Protein AF-A0A8S3CDW7-F1 (afdb_monomer_lite)

pLDDT: mean 72.2, std 22.51, range [28.58, 97.94]

Sequence (314 aa):
FIQLPSNAEEEVVVKFINDAYQLPPPRLILSIQTNIVDIKNLPIKEEEEEEEEEEEDDDDTEEEKEENDAGTKKRKETKQAILHGLSESIKITSPWVITNGINNDMNRLVGEALNTNISENYVPCIGLCDWPRGKDLGQPQMIPPKSAHSTHDSDESLDSEMGYPRQAGNRQQESSSCFTRKIRRAFNRRQTTNPSHNNTTTDSSPLLNANQQFPVYIQQVDSGNTNNNLEVNHTHFLLFDNDKSDGRAINKMRLDIEYELSKEAKSAVNECHRWNESGNDIPIVILLLDGDSTTLEVLSEHLDKNSPIVVVKV

Radius of gyration: 27.66 Å; chains: 1; bounding box: 69×56×98 Å

Foldseek 3Di:
DDEDALPDDLLNVLVCCCPPVVDQAFLEEEEEDADLDAPVPDDPPPPCPVPPDPDDDDDDDDPVPPVVVVVVVVSVVLLVVLLVVLLVVCQVRLGAYEYQQAPHPVVLSVLSSQVVCVVPDDRAYEHQHAQDDDPVAVHQPQPPQPPPPPPPDDDDDDDDDDDDDDDDDDDDDDDDDDDDDDPDPPPPDDDDDDDDDDDDDPDPDPPPDPRDDPGDGDDDCDPDDRSGPGRPSHPYYYHYHDPDPPCLSSLVSSLSSSQSSQQVSLVVVVVPDDPVPVVDTNAYEYEYAYDDPSSVVSVVVCVVVVHHYDYDDD

InterPro domains:
  IPR041491 TRPM, SLOG domain [PF18139] (78-131)
  IPR041491 TRPM, SLOG domain [PF18139] (217-312)
  IPR050927 Transient receptor potential cation channel M [PTHR13800] (207-312)

Secondary structure (DSSP, 8-state):
-EEEETT--HHHHHHHHHHHH-PPPPS-EEEEE--SS-GGGS------------------SSGGGTHHHHHHHHHHHHHHHHHHHHHHHHHHH-PEEEE--B--HHHHHHHHHHHTTTTT----EEEEEE---SSSS---------------------------------------------SSSSSS---------------------TT-PPPPP-----TT--TTSBPTT-SEEEEEE-SS--THHHHHHHHHHHHHHHHHHHHHHHHH-STTTT-PPPPEEEEESS--HHHHHHHHHHHHTT--EEE---

Organism: NCBI:txid392030

Structure (mmCIF, N/CA/C/O backbone):
data_AF-A0A8S3CDW7-F1
#
_entry.id   AF-A0A8S3CDW7-F1
#
loop_
_atom_site.group_PDB
_atom_site.id
_atom_site.type_symbol
_atom_site.label_atom_id
_atom_site.label_alt_id
_atom_site.label_comp_id
_atom_site.label_asym_id
_atom_site.label_entity_id
_atom_site.label_seq_id
_atom_site.pdbx_PDB_ins_code
_atom_site.Cartn_x
_atom_site.Cartn_y
_atom_site.Cartn_z
_atom_site.occupancy
_atom_site.B_iso_or_equiv
_atom_site.auth_seq_id
_atom_site.auth_comp_id
_atom_site.auth_asym_id
_atom_site.auth_atom_id
_atom_site.pdbx_PDB_model_num
ATOM 1 N N . PHE A 1 1 ? 9.846 -3.717 12.978 1.00 88.50 1 PHE A N 1
ATOM 2 C CA . PHE A 1 1 ? 9.150 -4.800 12.260 1.00 88.50 1 PHE A CA 1
ATOM 3 C C . PHE A 1 1 ? 8.705 -5.851 13.255 1.00 88.50 1 PHE A C 1
ATOM 5 O O . PHE A 1 1 ? 9.249 -5.882 14.357 1.00 88.50 1 PHE A O 1
ATOM 12 N N . ILE A 1 2 ? 7.743 -6.689 12.880 1.00 90.06 2 ILE A N 1
ATOM 13 C CA . ILE A 1 2 ? 7.270 -7.816 13.685 1.00 90.06 2 ILE A CA 1
ATOM 14 C C . ILE A 1 2 ? 7.073 -9.009 12.779 1.00 90.06 2 ILE A C 1
ATOM 16 O O . ILE A 1 2 ? 6.548 -8.858 11.682 1.00 90.06 2 ILE A O 1
ATOM 20 N N . GLN A 1 3 ? 7.510 -10.171 13.251 1.00 90.94 3 GLN A N 1
ATOM 21 C CA . GLN A 1 3 ? 7.259 -11.430 12.578 1.00 90.94 3 GLN A CA 1
ATOM 22 C C . GLN A 1 3 ? 5.960 -12.038 13.109 1.00 90.94 3 GLN A C 1
ATOM 24 O O . GLN A 1 3 ? 5.781 -12.161 14.322 1.00 90.94 3 GLN A O 1
ATOM 29 N N . LEU A 1 4 ? 5.067 -12.407 12.202 1.00 92.12 4 LEU A N 1
ATOM 30 C CA . LEU A 1 4 ? 3.780 -13.027 12.486 1.00 92.12 4 LEU A CA 1
ATOM 31 C C . LEU A 1 4 ? 3.717 -14.384 11.782 1.00 92.12 4 LEU A C 1
ATOM 33 O O . LEU A 1 4 ? 4.301 -14.532 10.710 1.00 92.12 4 LEU A O 1
ATOM 37 N N . PRO A 1 5 ? 3.031 -15.389 12.340 1.00 91.94 5 PRO A N 1
ATOM 38 C CA . PRO A 1 5 ? 2.796 -16.624 11.608 1.00 91.94 5 PRO A CA 1
ATOM 39 C C . PRO A 1 5 ? 1.831 -16.367 10.438 1.00 91.94 5 PRO A C 1
ATOM 41 O O . PRO A 1 5 ? 0.972 -15.489 10.510 1.00 91.94 5 PRO A O 1
ATOM 44 N N . SER A 1 6 ? 1.935 -17.146 9.361 1.00 89.69 6 SER A N 1
ATOM 45 C CA . SER A 1 6 ? 1.058 -17.012 8.180 1.00 89.69 6 SER A CA 1
ATOM 46 C C . SER A 1 6 ? -0.423 -17.292 8.436 1.00 89.69 6 SER A C 1
ATOM 48 O O . SER A 1 6 ? -1.263 -16.933 7.619 1.00 89.69 6 SER A O 1
ATOM 50 N N . ASN A 1 7 ? -0.758 -17.915 9.565 1.00 91.00 7 ASN A N 1
ATOM 51 C CA . ASN A 1 7 ? -2.131 -18.144 10.009 1.00 91.00 7 ASN A CA 1
ATOM 52 C C . ASN A 1 7 ? -2.576 -17.172 11.114 1.00 91.00 7 ASN A C 1
ATOM 54 O O . ASN A 1 7 ? -3.517 -17.486 11.841 1.00 91.00 7 ASN A O 1
ATOM 58 N N . ALA A 1 8 ? -1.879 -16.046 11.298 1.00 93.44 8 ALA A N 1
ATOM 59 C CA . ALA A 1 8 ? -2.313 -15.016 12.233 1.00 93.44 8 ALA A CA 1
ATOM 60 C C . ALA A 1 8 ? -3.705 -14.496 11.841 1.00 93.44 8 ALA A C 1
ATOM 62 O O . ALA A 1 8 ? -3.915 -14.099 10.698 1.00 93.44 8 ALA A O 1
ATOM 63 N N . GLU A 1 9 ? -4.634 -14.491 12.795 1.00 94.88 9 GLU A N 1
ATOM 64 C CA . GLU A 1 9 ? -5.971 -13.922 12.610 1.00 94.88 9 GLU A CA 1
ATOM 65 C C . GLU A 1 9 ? -5.879 -12.398 12.468 1.00 94.88 9 GLU A C 1
ATOM 67 O O . GLU A 1 9 ? -5.185 -11.731 13.241 1.00 94.88 9 GLU A O 1
ATOM 72 N N . GLU A 1 10 ? -6.593 -11.842 11.494 1.00 94.81 10 GLU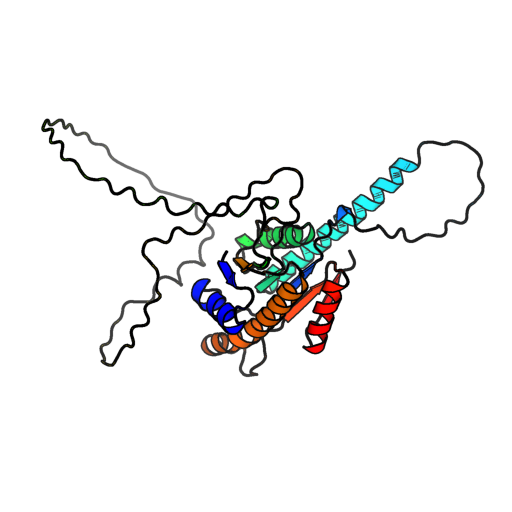 A N 1
ATOM 73 C CA . GLU A 1 10 ? -6.578 -10.424 11.146 1.00 94.81 10 GLU A CA 1
ATOM 74 C C . GLU A 1 10 ? -6.944 -9.527 12.336 1.00 94.81 10 GLU A C 1
ATOM 76 O O . GLU A 1 10 ? -6.246 -8.547 12.584 1.00 94.81 10 GLU A O 1
ATOM 81 N N . GLU A 1 11 ? -7.938 -9.905 13.147 1.00 93.88 11 GLU A N 1
ATOM 82 C CA . GLU A 1 11 ? -8.343 -9.167 14.354 1.00 93.88 11 GLU A CA 1
ATOM 83 C C . GLU A 1 11 ? -7.189 -9.049 15.363 1.00 93.88 11 GLU A C 1
ATOM 85 O O . GLU A 1 11 ? -6.961 -7.999 15.966 1.00 93.88 11 GLU A O 1
ATOM 90 N N . VAL A 1 12 ? -6.406 -10.120 15.526 1.00 93.62 12 VAL A N 1
ATOM 91 C CA . VAL A 1 12 ? -5.243 -10.126 16.422 1.00 93.62 12 VAL A CA 1
ATOM 92 C C . VAL A 1 12 ? -4.149 -9.217 15.873 1.00 93.62 12 VAL A C 1
ATOM 94 O O . VAL A 1 12 ? -3.513 -8.494 16.642 1.00 93.62 12 VAL A O 1
ATOM 97 N N . VAL A 1 13 ? -3.937 -9.227 14.555 1.00 94.50 13 VAL A N 1
ATOM 98 C CA . VAL A 1 13 ? -2.962 -8.351 13.896 1.00 94.50 13 VAL A CA 1
ATOM 99 C C . VAL A 1 13 ? -3.370 -6.885 14.031 1.00 94.50 13 VAL A C 1
ATOM 101 O O . VAL A 1 13 ? -2.533 -6.059 14.392 1.00 94.50 13 VAL A O 1
ATOM 104 N N . VAL A 1 14 ? -4.639 -6.548 13.800 1.00 93.31 14 VAL A N 1
ATOM 105 C CA . VAL A 1 14 ? -5.137 -5.171 13.908 1.00 93.31 14 VAL A CA 1
ATOM 106 C C . VAL A 1 14 ? -5.073 -4.661 15.338 1.00 93.31 14 VAL A C 1
ATOM 108 O O . VAL A 1 14 ? -4.492 -3.599 15.580 1.00 93.31 14 VAL A O 1
ATOM 111 N N . LYS A 1 15 ? -5.557 -5.448 16.300 1.00 90.69 15 LYS A N 1
ATOM 112 C CA . LYS A 1 15 ? -5.420 -5.123 17.718 1.00 90.69 15 LYS A CA 1
ATOM 113 C C . LYS A 1 15 ? -3.961 -4.895 18.094 1.00 90.69 15 LYS A C 1
ATOM 115 O O . LYS A 1 15 ? -3.634 -3.939 18.791 1.00 90.69 15 LYS A O 1
ATOM 120 N N . PHE A 1 16 ? -3.066 -5.746 17.597 1.00 91.06 16 PHE A N 1
ATOM 121 C CA . PHE A 1 16 ? -1.640 -5.581 17.814 1.00 91.06 16 PHE A CA 1
ATOM 122 C C . PHE A 1 16 ? -1.124 -4.248 17.238 1.00 91.06 16 PHE A C 1
ATOM 124 O O . PHE A 1 16 ? -0.404 -3.532 17.933 1.00 91.06 16 PHE A O 1
ATOM 131 N N . ILE A 1 17 ? -1.476 -3.896 15.995 1.00 91.31 17 ILE A N 1
ATOM 132 C CA . ILE A 1 17 ? -1.091 -2.617 15.373 1.00 91.31 17 ILE A CA 1
ATOM 133 C C . ILE A 1 17 ? -1.543 -1.447 16.258 1.00 91.31 17 ILE A C 1
ATOM 135 O O . ILE A 1 17 ? -0.748 -0.550 16.544 1.00 91.31 17 ILE A O 1
ATOM 139 N N . ASN A 1 18 ? -2.788 -1.482 16.733 1.00 87.81 18 ASN A N 1
ATOM 140 C CA . ASN A 1 18 ? -3.362 -0.436 17.574 1.00 87.81 18 ASN A CA 1
ATOM 141 C C . ASN A 1 18 ? -2.652 -0.336 18.935 1.00 87.81 18 ASN A C 1
ATOM 143 O O . ASN A 1 18 ? -2.196 0.745 19.321 1.00 87.81 18 ASN A O 1
ATOM 147 N N . ASP A 1 19 ? -2.494 -1.462 19.631 1.00 87.44 19 ASP A N 1
ATOM 148 C CA . ASP A 1 19 ? -1.962 -1.510 20.995 1.00 87.44 19 ASP A CA 1
ATOM 149 C C . ASP A 1 19 ? -0.445 -1.265 21.040 1.00 87.44 19 ASP A C 1
ATOM 151 O O . ASP A 1 19 ? 0.061 -0.522 21.887 1.00 87.44 19 ASP A O 1
ATOM 155 N N . ALA A 1 20 ? 0.308 -1.894 20.136 1.00 85.56 20 ALA A N 1
ATOM 156 C CA . ALA A 1 20 ? 1.764 -1.911 20.205 1.00 85.56 20 ALA A CA 1
ATOM 157 C C . ALA A 1 20 ? 2.414 -0.724 19.498 1.00 85.56 20 ALA A C 1
ATOM 159 O O . ALA A 1 20 ? 3.412 -0.198 19.996 1.00 85.56 20 ALA A O 1
ATOM 160 N N . TYR A 1 21 ? 1.880 -0.295 18.349 1.00 87.00 21 TYR A N 1
ATOM 161 C CA . TYR A 1 21 ? 2.428 0.861 17.638 1.00 87.00 21 TYR A CA 1
ATOM 162 C C . TYR A 1 21 ? 1.862 2.188 18.144 1.00 87.00 21 TYR A C 1
ATOM 164 O O . TYR A 1 21 ? 2.450 3.231 17.861 1.00 87.00 21 TYR A O 1
ATOM 172 N N . GLN A 1 22 ? 0.776 2.164 18.932 1.00 89.19 22 GLN A N 1
ATOM 173 C CA . GLN A 1 22 ? 0.144 3.363 19.500 1.00 89.19 22 GLN A CA 1
ATOM 174 C C . GLN A 1 22 ? -0.150 4.418 18.421 1.00 89.19 22 GLN A C 1
ATOM 176 O O . GLN A 1 22 ? 0.033 5.623 18.626 1.00 89.19 22 GLN A O 1
ATOM 181 N N . LEU A 1 23 ? -0.552 3.956 17.234 1.00 88.62 23 LEU A N 1
ATOM 182 C CA . LEU A 1 23 ? -0.823 4.828 16.100 1.00 88.62 23 LEU A CA 1
ATOM 183 C C . LEU A 1 23 ? -2.153 5.555 16.305 1.00 88.62 23 LEU A C 1
ATOM 185 O O . LEU A 1 23 ? -3.107 4.968 16.818 1.00 88.62 23 LEU A O 1
ATOM 189 N N . PRO A 1 24 ? -2.256 6.833 15.901 1.00 88.88 24 PRO A N 1
ATOM 190 C CA . PRO A 1 24 ? -3.541 7.512 15.900 1.00 88.88 24 PRO A CA 1
ATOM 191 C C . PRO A 1 24 ? -4.470 6.820 14.895 1.00 88.88 24 PRO A C 1
ATOM 193 O O . PRO A 1 24 ? -4.000 6.483 13.804 1.00 88.88 24 PRO A O 1
ATOM 196 N N . PRO A 1 25 ? -5.767 6.650 15.205 1.00 87.50 25 PRO A N 1
ATOM 197 C CA . PRO A 1 25 ? -6.686 5.967 14.305 1.00 87.50 25 PRO A CA 1
ATOM 198 C C . PRO A 1 25 ? -6.678 6.633 12.918 1.00 87.50 25 PRO A C 1
ATOM 200 O O . PRO A 1 25 ? -6.649 7.872 12.841 1.00 87.50 25 PRO A O 1
ATOM 203 N N . PRO A 1 26 ? -6.689 5.849 11.823 1.00 91.25 26 PRO A N 1
ATOM 204 C CA . PRO A 1 26 ? -6.694 6.413 10.486 1.00 91.25 26 PRO A CA 1
ATOM 205 C C . PRO A 1 26 ? -7.960 7.237 10.243 1.00 91.25 26 PRO A C 1
ATOM 207 O O . PRO A 1 26 ? -9.003 7.040 10.862 1.00 91.25 26 PRO A O 1
ATOM 210 N N . ARG A 1 27 ? -7.881 8.167 9.292 1.00 91.12 27 ARG A N 1
ATOM 211 C CA . ARG A 1 27 ? -9.063 8.839 8.714 1.00 91.12 27 ARG A CA 1
ATOM 212 C C . ARG A 1 27 ? -9.336 8.399 7.279 1.00 91.12 27 ARG A C 1
ATOM 214 O O . ARG A 1 27 ? -10.418 8.636 6.754 1.00 91.12 27 ARG A O 1
ATOM 221 N N . LEU A 1 28 ? -8.331 7.789 6.668 1.00 95.12 28 LEU A N 1
ATOM 222 C CA . LEU A 1 28 ? -8.289 7.270 5.316 1.00 95.12 28 LEU A CA 1
ATOM 223 C C . LEU A 1 28 ? -7.216 6.182 5.311 1.00 95.12 28 LEU A C 1
ATOM 225 O O . LEU A 1 28 ? -6.144 6.385 5.889 1.00 95.12 28 LEU A O 1
ATOM 229 N N . ILE A 1 29 ? -7.499 5.059 4.665 1.00 97.12 29 ILE A N 1
ATOM 230 C CA . ILE A 1 29 ? -6.495 4.047 4.344 1.00 97.12 29 ILE A CA 1
ATOM 231 C C . ILE A 1 29 ? -6.201 4.167 2.849 1.00 97.12 29 ILE A C 1
ATOM 233 O O . ILE A 1 29 ? -7.104 4.059 2.021 1.00 97.12 29 ILE A O 1
ATOM 237 N N . LEU A 1 30 ? -4.939 4.418 2.512 1.00 97.81 30 LEU A N 1
ATOM 238 C CA . LEU A 1 30 ? -4.438 4.427 1.145 1.00 97.81 30 LEU A CA 1
ATOM 239 C C . LEU A 1 30 ? -3.650 3.135 0.913 1.00 97.81 30 LEU A C 1
ATOM 241 O O . LEU A 1 30 ? -2.518 2.999 1.380 1.00 97.81 30 LEU A O 1
ATOM 245 N N . SER A 1 31 ? -4.258 2.191 0.202 1.00 97.56 31 SER A N 1
ATOM 246 C CA . SER A 1 31 ? -3.638 0.911 -0.143 1.00 97.56 31 SER A CA 1
ATOM 247 C C . SER A 1 31 ? -2.993 1.017 -1.520 1.00 97.56 31 SER A C 1
ATOM 249 O O . SER A 1 31 ? -3.675 1.195 -2.528 1.00 97.56 31 SER A O 1
ATOM 251 N N . ILE A 1 32 ? -1.664 0.951 -1.574 1.00 96.62 32 ILE A N 1
ATOM 252 C CA . ILE A 1 32 ? -0.912 1.086 -2.824 1.00 96.62 32 ILE A CA 1
ATOM 253 C C . ILE A 1 32 ? -0.553 -0.306 -3.339 1.00 96.62 32 ILE A C 1
ATOM 255 O O . ILE A 1 32 ? 0.111 -1.087 -2.650 1.00 96.62 32 ILE A O 1
ATOM 259 N N . GLN A 1 33 ? -1.022 -0.618 -4.543 1.00 94.62 33 GLN A N 1
ATOM 260 C CA . GLN A 1 33 ? -0.796 -1.890 -5.217 1.00 94.62 33 GLN A CA 1
ATOM 261 C C . GLN A 1 33 ? 0.230 -1.687 -6.333 1.00 94.62 33 GLN A C 1
ATOM 263 O O . GLN A 1 33 ? 0.081 -0.808 -7.189 1.00 94.62 33 GLN A O 1
ATOM 268 N N . THR A 1 34 ? 1.303 -2.471 -6.266 1.00 90.69 34 THR A N 1
ATOM 269 C CA . THR A 1 34 ? 2.452 -2.399 -7.172 1.00 90.69 34 THR A CA 1
ATOM 270 C C . THR A 1 34 ? 2.923 -3.812 -7.490 1.00 90.69 34 THR A C 1
ATOM 272 O O . THR A 1 34 ? 2.814 -4.714 -6.652 1.00 90.69 34 THR A O 1
ATOM 275 N N . ASN A 1 35 ? 3.466 -4.007 -8.688 1.00 84.06 35 ASN A N 1
ATOM 276 C CA . ASN A 1 35 ? 4.233 -5.203 -9.002 1.00 84.06 35 ASN A CA 1
ATOM 277 C C . ASN A 1 35 ? 5.675 -5.063 -8.471 1.00 84.06 35 ASN A C 1
ATOM 279 O O . ASN A 1 35 ? 6.166 -3.964 -8.217 1.00 84.06 35 ASN A O 1
ATOM 283 N N . ILE A 1 36 ? 6.370 -6.186 -8.307 1.00 69.06 36 ILE A N 1
ATOM 284 C CA . ILE A 1 36 ? 7.800 -6.255 -7.970 1.00 69.06 36 ILE A CA 1
ATOM 285 C C . ILE A 1 36 ? 8.678 -5.900 -9.190 1.00 69.06 36 ILE A C 1
ATOM 287 O O . ILE A 1 36 ? 9.882 -5.705 -9.047 1.00 69.06 36 ILE A O 1
ATOM 291 N N . VAL A 1 37 ? 8.098 -5.789 -10.389 1.00 65.69 37 VAL A N 1
ATOM 292 C CA . VAL A 1 37 ? 8.846 -5.514 -11.622 1.00 65.69 37 VAL A CA 1
ATOM 293 C C . VAL A 1 37 ? 9.454 -4.105 -11.604 1.00 65.69 37 VAL A C 1
ATOM 295 O O . VAL A 1 37 ? 8.800 -3.121 -11.262 1.00 65.69 37 VAL A O 1
ATOM 298 N N . ASP A 1 38 ? 10.732 -4.016 -11.980 1.00 67.38 38 ASP A N 1
ATOM 299 C CA . ASP A 1 38 ? 11.464 -2.752 -12.085 1.00 67.38 38 ASP A CA 1
ATOM 300 C C . ASP A 1 38 ? 10.848 -1.838 -13.155 1.00 67.38 38 ASP A C 1
ATOM 302 O O . ASP A 1 38 ? 10.665 -2.245 -14.306 1.00 67.38 38 ASP A O 1
ATOM 306 N N . ILE A 1 39 ? 10.638 -0.560 -12.811 1.00 68.31 39 ILE A N 1
ATOM 307 C CA . ILE A 1 39 ? 10.091 0.481 -13.709 1.00 68.31 39 ILE A CA 1
ATOM 308 C C . ILE A 1 39 ? 10.916 0.582 -14.993 1.00 68.31 39 ILE A C 1
ATOM 310 O O . ILE A 1 39 ? 10.404 0.906 -16.064 1.00 68.31 39 ILE A O 1
ATOM 314 N N . LYS A 1 40 ? 12.217 0.298 -14.894 1.00 68.19 40 LYS A N 1
ATOM 315 C CA . LYS A 1 40 ? 13.155 0.335 -16.021 1.00 68.19 40 LYS A CA 1
ATOM 316 C C . LYS A 1 40 ? 12.740 -0.584 -17.172 1.00 68.19 40 LYS A C 1
ATOM 318 O O . LYS A 1 40 ? 13.067 -0.273 -18.317 1.00 68.19 40 LYS A O 1
ATOM 323 N N . ASN A 1 41 ? 12.002 -1.651 -16.868 1.00 64.06 41 ASN A N 1
ATOM 324 C CA . ASN A 1 41 ? 11.573 -2.665 -17.824 1.00 64.06 41 ASN A CA 1
ATOM 325 C C . ASN A 1 41 ? 10.136 -2.461 -18.319 1.00 64.06 41 ASN A C 1
ATOM 327 O O . ASN A 1 41 ? 9.645 -3.307 -19.063 1.00 64.06 41 ASN A O 1
ATOM 331 N N . LEU A 1 42 ? 9.451 -1.377 -17.930 1.00 60.22 42 LEU A N 1
ATOM 332 C CA . LEU A 1 42 ? 8.128 -1.087 -18.478 1.00 60.22 42 LEU A CA 1
ATOM 333 C C . LEU A 1 42 ? 8.268 -0.825 -19.984 1.00 60.22 42 LEU A C 1
ATOM 335 O O . LEU A 1 42 ? 8.990 0.111 -20.357 1.00 60.22 42 LEU A O 1
ATOM 339 N N . PRO A 1 43 ? 7.628 -1.636 -20.850 1.00 57.38 43 PRO A N 1
ATOM 340 C CA . PRO A 1 43 ? 7.698 -1.434 -22.286 1.00 57.38 43 PRO A CA 1
ATOM 341 C C . PRO A 1 43 ? 7.150 -0.043 -22.582 1.00 57.38 43 PRO A C 1
ATOM 343 O O . PRO A 1 43 ? 6.010 0.274 -22.233 1.00 57.38 43 PRO A O 1
ATOM 346 N N . ILE A 1 44 ? 7.983 0.804 -23.185 1.00 61.84 44 ILE A N 1
ATOM 347 C CA . ILE A 1 44 ? 7.486 2.031 -23.789 1.00 61.84 44 ILE A CA 1
ATOM 348 C C . ILE A 1 44 ? 6.661 1.516 -24.957 1.00 61.84 44 ILE A C 1
ATOM 350 O O . ILE A 1 44 ? 7.211 0.981 -25.910 1.00 61.84 44 ILE A O 1
ATOM 354 N N . LYS A 1 45 ? 5.332 1.552 -24.827 1.00 56.81 45 LYS A N 1
ATOM 355 C CA . LYS A 1 45 ? 4.488 1.463 -26.011 1.00 56.81 45 LYS A CA 1
ATOM 356 C C . LYS A 1 45 ? 4.790 2.741 -26.772 1.00 56.81 45 LYS A C 1
ATOM 358 O O . LYS A 1 45 ? 4.254 3.792 -26.417 1.00 56.81 45 LYS A O 1
ATOM 363 N N . GLU A 1 46 ? 5.744 2.655 -27.689 1.00 59.81 46 GLU A N 1
ATOM 364 C CA . GLU A 1 46 ? 5.802 3.545 -28.833 1.00 59.81 46 GLU A CA 1
ATOM 365 C C . GLU A 1 46 ? 4.383 3.498 -29.393 1.00 59.81 46 GLU A C 1
ATOM 367 O O . GLU A 1 46 ? 3.851 2.438 -29.733 1.00 59.81 46 GLU A O 1
ATOM 372 N N . GLU A 1 47 ? 3.670 4.613 -29.237 1.00 59.88 47 GLU A N 1
ATOM 373 C CA . GLU A 1 47 ? 2.483 4.818 -30.042 1.00 59.88 47 GLU A CA 1
ATOM 374 C C . GLU A 1 47 ? 3.067 4.806 -31.448 1.00 59.88 47 GLU A C 1
ATOM 376 O O . GLU A 1 47 ? 3.841 5.703 -31.763 1.00 59.88 47 GLU A O 1
ATOM 381 N N . GLU A 1 48 ? 2.852 3.704 -32.176 1.00 55.00 48 GLU A N 1
ATOM 382 C CA . GLU A 1 48 ? 3.178 3.576 -33.593 1.00 55.00 48 GLU A CA 1
ATOM 383 C C . GLU A 1 48 ? 2.439 4.729 -34.281 1.00 55.00 48 GLU A C 1
ATOM 385 O O . GLU A 1 48 ? 1.274 4.617 -34.665 1.00 55.00 48 GLU A O 1
ATOM 390 N N . GLU A 1 49 ? 3.068 5.902 -34.306 1.00 60.28 49 GLU A N 1
ATOM 391 C CA . GLU A 1 49 ? 2.767 6.920 -35.283 1.00 60.28 49 GLU A CA 1
ATOM 392 C C . GLU A 1 49 ? 3.166 6.241 -36.588 1.00 60.28 49 GLU A C 1
ATOM 394 O O . GLU A 1 49 ? 4.341 5.977 -36.823 1.00 60.28 49 GLU A O 1
ATOM 399 N N . GLU A 1 50 ? 2.159 5.795 -37.347 1.00 60.25 50 GLU A N 1
ATOM 400 C CA . GLU A 1 50 ? 2.317 5.327 -38.721 1.00 60.25 50 GLU A CA 1
ATOM 401 C C . GLU A 1 50 ? 2.927 6.492 -39.513 1.00 60.25 50 GLU A C 1
ATOM 403 O O . GLU A 1 50 ? 2.215 7.297 -40.113 1.00 60.25 50 GLU A O 1
ATOM 408 N N . GLU A 1 51 ? 4.247 6.645 -39.436 1.00 59.44 51 GLU A N 1
ATOM 409 C CA . GLU A 1 51 ? 4.998 7.498 -40.337 1.00 59.44 51 GLU A CA 1
ATOM 410 C C . GLU A 1 51 ? 4.910 6.824 -41.705 1.00 59.44 51 GLU A C 1
ATOM 412 O O . GLU A 1 51 ? 5.401 5.716 -41.921 1.00 59.44 51 GLU A O 1
ATOM 417 N N . GLU A 1 52 ? 4.155 7.456 -42.603 1.00 63.72 52 GLU A N 1
ATOM 418 C CA . GLU A 1 52 ? 4.088 7.081 -44.008 1.00 63.72 52 GLU A CA 1
ATOM 419 C C . GLU A 1 52 ? 5.525 7.090 -44.555 1.00 63.72 52 GLU A C 1
ATOM 421 O O . GLU A 1 52 ? 6.117 8.154 -44.713 1.00 63.72 52 GLU A O 1
ATOM 426 N N . GLU A 1 53 ? 6.088 5.897 -44.782 1.00 57.31 53 GLU A N 1
ATOM 427 C CA . GLU A 1 53 ? 7.424 5.686 -45.345 1.00 57.31 53 GLU A CA 1
ATOM 428 C C . GLU A 1 53 ? 7.530 6.394 -46.710 1.00 57.31 53 GLU A C 1
ATOM 430 O O . GLU A 1 53 ? 7.101 5.872 -47.744 1.00 57.31 53 GLU A O 1
ATOM 435 N N . GLU A 1 54 ? 8.088 7.606 -46.729 1.00 65.69 54 GLU A N 1
ATOM 436 C CA . GLU A 1 54 ? 8.638 8.195 -47.945 1.00 65.69 54 GLU A CA 1
ATOM 437 C C . GLU A 1 54 ? 10.024 7.567 -48.167 1.00 65.69 54 GLU A C 1
ATOM 439 O O . GLU A 1 54 ? 10.954 7.782 -47.394 1.00 65.69 54 GLU A O 1
ATOM 444 N N . GLU A 1 55 ? 10.135 6.723 -49.200 1.00 62.56 55 GLU A N 1
ATOM 445 C CA . GLU A 1 55 ? 11.390 6.100 -49.637 1.00 62.56 55 GLU A CA 1
ATOM 446 C C . GLU A 1 55 ? 12.419 7.187 -50.019 1.00 62.56 55 GLU A C 1
ATOM 448 O O . GLU A 1 55 ? 12.366 7.724 -51.129 1.00 62.56 55 GLU A O 1
ATOM 453 N N . GLU A 1 56 ? 13.367 7.507 -49.132 1.00 59.94 56 GLU A N 1
ATOM 454 C CA . GLU A 1 56 ? 14.562 8.288 -49.476 1.00 59.94 56 GLU A CA 1
ATOM 455 C C . GLU A 1 56 ? 15.850 7.484 -49.221 1.00 59.94 56 GLU A C 1
ATOM 457 O O . GLU A 1 56 ? 16.080 6.935 -48.145 1.00 59.94 56 GLU A O 1
ATOM 462 N N . ASP A 1 57 ? 16.670 7.400 -50.273 1.00 65.00 57 ASP A N 1
ATOM 463 C CA . ASP A 1 57 ? 17.938 6.673 -50.343 1.00 65.00 57 ASP A CA 1
ATOM 464 C C . ASP A 1 57 ? 19.090 7.423 -49.619 1.00 65.00 57 ASP A C 1
ATOM 466 O O . ASP A 1 57 ? 19.360 8.589 -49.914 1.00 65.00 57 ASP A O 1
ATOM 470 N N . ASP A 1 58 ? 19.832 6.677 -48.786 1.00 64.81 58 ASP A N 1
ATOM 471 C CA . ASP A 1 58 ? 21.257 6.813 -48.409 1.00 64.81 58 ASP A CA 1
ATOM 472 C C . ASP A 1 58 ? 21.760 8.065 -47.622 1.00 64.81 58 ASP A C 1
ATOM 474 O O . ASP A 1 58 ? 22.185 9.039 -48.243 1.00 64.81 58 ASP A O 1
ATOM 478 N N . ASP A 1 59 ? 21.908 7.975 -46.279 1.00 62.50 59 ASP A N 1
ATOM 479 C CA . ASP A 1 59 ? 23.140 8.346 -45.510 1.00 62.50 59 ASP A CA 1
ATOM 480 C C . ASP A 1 59 ? 23.051 7.904 -44.013 1.00 62.50 59 ASP A C 1
ATOM 482 O O . ASP A 1 59 ? 22.677 8.658 -43.113 1.00 62.50 59 ASP A O 1
ATOM 486 N N . ASP A 1 60 ? 23.378 6.637 -43.732 1.00 65.81 60 ASP A N 1
ATOM 487 C CA . ASP A 1 60 ? 23.231 5.981 -42.419 1.00 65.81 60 ASP A CA 1
ATOM 488 C C . ASP A 1 60 ? 24.292 6.423 -41.382 1.00 65.81 60 ASP A C 1
ATOM 490 O O . ASP A 1 60 ? 25.466 6.121 -41.599 1.00 65.81 60 ASP A O 1
ATOM 494 N N . THR A 1 61 ? 23.923 7.039 -40.232 1.00 62.03 61 THR A N 1
ATOM 495 C CA . THR A 1 61 ? 24.396 6.684 -38.845 1.00 62.03 61 THR A CA 1
ATOM 496 C C . THR A 1 61 ? 24.061 7.649 -37.674 1.00 62.03 61 THR A C 1
ATOM 498 O O . THR A 1 61 ? 24.485 7.364 -36.548 1.00 62.03 61 THR A O 1
ATOM 501 N N . GLU A 1 62 ? 23.314 8.753 -37.826 1.00 63.88 62 GLU A N 1
ATOM 502 C CA . GLU A 1 62 ? 23.078 9.689 -36.690 1.00 63.88 62 GLU A CA 1
ATOM 503 C C . GLU A 1 62 ? 21.708 9.598 -35.978 1.00 63.88 62 GLU A C 1
ATOM 505 O O . GLU A 1 62 ? 21.598 10.093 -34.853 1.00 63.88 62 GLU A O 1
ATOM 510 N N . GLU A 1 63 ? 20.706 8.898 -36.519 1.00 59.00 63 GLU A N 1
ATOM 511 C CA . GLU A 1 63 ? 19.333 8.930 -35.969 1.00 59.00 63 GLU A CA 1
ATOM 512 C C . GLU A 1 63 ? 19.087 8.050 -34.723 1.00 59.00 63 GLU A C 1
ATOM 514 O O . GLU A 1 63 ? 18.285 8.416 -33.864 1.00 59.00 63 GLU A O 1
ATOM 519 N N . GLU A 1 64 ? 19.847 6.970 -34.488 1.00 58.94 64 GLU A N 1
ATOM 520 C CA . GLU A 1 64 ? 19.599 6.057 -33.343 1.00 58.94 64 GLU A CA 1
ATOM 521 C C . GLU A 1 64 ? 19.862 6.673 -31.942 1.00 58.94 64 GLU A C 1
ATOM 523 O O . GLU A 1 64 ? 19.548 6.079 -30.900 1.00 58.94 64 GLU A O 1
ATOM 528 N N . LYS A 1 65 ? 20.470 7.866 -31.860 1.00 60.53 65 LYS A N 1
ATOM 529 C CA . LYS A 1 65 ? 20.749 8.526 -30.569 1.00 60.53 65 LYS A CA 1
ATOM 530 C C . LYS A 1 65 ? 19.619 9.408 -30.054 1.00 60.53 65 LYS A C 1
ATOM 532 O O . LYS A 1 65 ? 19.552 9.589 -28.836 1.00 60.53 65 LYS A O 1
ATOM 537 N N . GLU A 1 66 ? 18.771 9.961 -30.915 1.00 61.81 66 GLU A N 1
ATOM 538 C CA . GLU A 1 66 ? 17.745 10.919 -30.480 1.00 61.81 66 GLU A CA 1
ATOM 539 C C . GLU A 1 66 ? 16.515 10.224 -29.880 1.00 61.81 66 GLU A C 1
ATOM 541 O O . GLU A 1 66 ? 15.984 10.671 -28.859 1.00 61.81 66 GLU A O 1
ATOM 546 N N . GLU A 1 67 ? 16.138 9.063 -30.413 1.00 61.47 67 GLU A N 1
ATOM 547 C CA . GLU A 1 67 ? 14.963 8.304 -29.968 1.00 61.47 67 GLU A CA 1
ATOM 548 C C . GLU A 1 67 ? 15.079 7.824 -28.506 1.00 61.47 67 GLU A C 1
ATOM 550 O O . GLU A 1 67 ? 14.136 7.893 -27.707 1.00 61.47 67 GLU A O 1
ATOM 555 N N . ASN A 1 68 ? 16.294 7.460 -28.087 1.00 68.75 68 ASN A N 1
ATOM 556 C CA . ASN A 1 68 ? 16.572 7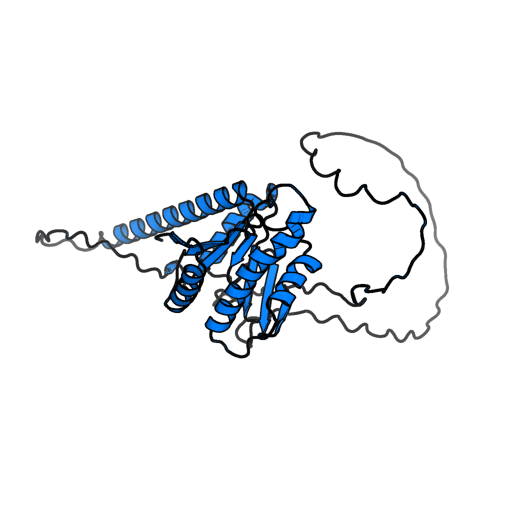.039 -26.717 1.00 68.75 68 ASN A CA 1
ATOM 557 C C . ASN A 1 68 ? 16.382 8.164 -25.675 1.00 68.75 68 ASN A C 1
ATOM 559 O O . ASN A 1 68 ? 16.126 7.870 -24.504 1.00 68.75 68 ASN A O 1
ATOM 563 N N . ASP A 1 69 ? 16.483 9.448 -26.044 1.00 77.69 69 ASP A N 1
ATOM 564 C CA . ASP A 1 69 ? 16.367 10.552 -25.077 1.00 77.69 69 ASP A CA 1
ATOM 565 C C . ASP A 1 69 ? 14.900 10.867 -24.727 1.00 77.69 69 ASP A C 1
ATOM 567 O O . ASP A 1 69 ? 14.560 11.071 -23.550 1.00 77.69 69 ASP A O 1
ATOM 571 N N . ALA A 1 70 ? 13.997 10.799 -25.713 1.00 78.00 70 ALA A N 1
ATOM 572 C CA . ALA A 1 70 ? 12.572 11.100 -25.548 1.00 78.00 70 ALA A CA 1
ATOM 573 C C . ALA A 1 70 ? 11.888 10.176 -24.522 1.00 78.00 70 ALA A C 1
ATOM 575 O O . ALA A 1 70 ? 11.197 10.644 -23.603 1.00 78.00 70 ALA A O 1
ATOM 576 N N . GLY A 1 71 ? 12.155 8.867 -24.601 1.00 79.00 71 GLY A N 1
ATOM 577 C CA . GLY A 1 71 ? 11.633 7.878 -23.656 1.00 79.00 71 GLY A CA 1
ATOM 578 C C . GLY A 1 71 ? 12.086 8.126 -22.212 1.00 79.00 71 GLY A C 1
ATOM 579 O O . GLY A 1 71 ? 11.298 8.003 -21.264 1.00 79.00 71 GLY A O 1
ATOM 580 N N . THR A 1 72 ? 13.340 8.550 -22.006 1.00 83.56 72 THR A N 1
ATOM 581 C CA . THR A 1 72 ? 13.829 8.854 -20.651 1.00 83.56 72 THR A CA 1
ATOM 582 C C . THR A 1 72 ? 13.202 10.114 -20.066 1.00 83.56 72 THR A C 1
ATOM 584 O O . THR A 1 72 ? 12.959 10.168 -18.854 1.00 83.56 72 THR A O 1
ATOM 587 N N . LYS A 1 73 ? 12.910 11.118 -20.899 1.00 87.75 73 LYS A N 1
ATOM 588 C CA . LYS A 1 73 ? 12.266 12.361 -20.472 1.00 87.75 73 LYS A CA 1
ATOM 589 C C . LYS A 1 73 ? 10.838 12.109 -19.980 1.00 87.75 73 LYS A C 1
ATOM 591 O O . LYS A 1 73 ? 10.532 12.462 -18.840 1.00 87.75 73 LYS A O 1
ATOM 596 N N . LYS A 1 74 ? 10.012 11.400 -20.760 1.00 85.88 74 LYS A N 1
ATOM 597 C CA . LYS A 1 74 ? 8.619 11.065 -20.394 1.00 85.88 74 LYS A CA 1
ATOM 598 C C . LYS A 1 74 ? 8.532 10.255 -19.094 1.00 85.88 74 LYS A C 1
ATOM 600 O O . LYS A 1 74 ? 7.696 10.533 -18.232 1.00 85.88 74 LYS A O 1
ATOM 605 N N . ARG A 1 75 ? 9.452 9.302 -18.889 1.00 83.31 75 ARG A N 1
ATOM 606 C CA . ARG A 1 75 ? 9.554 8.523 -17.638 1.00 83.31 75 ARG A CA 1
ATOM 607 C C . ARG A 1 75 ? 9.890 9.400 -16.426 1.00 83.31 75 ARG A C 1
ATOM 609 O O . ARG A 1 75 ? 9.305 9.223 -15.358 1.00 83.31 75 ARG A O 1
ATOM 616 N N . LYS A 1 76 ? 10.815 10.359 -16.571 1.00 88.25 76 LYS A N 1
ATOM 617 C CA . LYS A 1 76 ? 11.166 11.309 -15.497 1.00 88.25 76 LYS A CA 1
ATOM 618 C C . LYS A 1 76 ? 9.983 12.203 -15.131 1.00 88.25 76 LYS A C 1
ATOM 620 O O . LYS A 1 76 ? 9.722 12.383 -13.944 1.00 88.25 76 LYS A O 1
ATOM 625 N N . GLU A 1 77 ? 9.268 12.721 -16.126 1.00 90.75 77 GLU A N 1
ATOM 626 C CA . GLU A 1 77 ? 8.079 13.558 -15.924 1.00 90.75 77 GLU A CA 1
ATOM 627 C C . GLU A 1 77 ? 6.965 12.783 -15.208 1.00 90.75 77 GLU A C 1
ATOM 629 O O . GLU A 1 77 ? 6.424 13.258 -14.210 1.00 90.75 77 GLU A O 1
ATOM 634 N N . THR A 1 78 ? 6.700 11.544 -15.630 1.00 89.12 78 THR A N 1
ATOM 635 C CA . THR A 1 78 ? 5.698 10.668 -14.999 1.00 89.12 78 THR A CA 1
ATOM 636 C C . THR A 1 78 ? 6.064 10.344 -13.552 1.00 89.12 78 THR A C 1
ATOM 638 O O . THR A 1 78 ? 5.241 10.511 -12.648 1.00 89.12 78 THR A O 1
ATOM 641 N N . LYS A 1 79 ? 7.328 9.978 -13.290 1.00 90.25 79 LYS A N 1
ATOM 6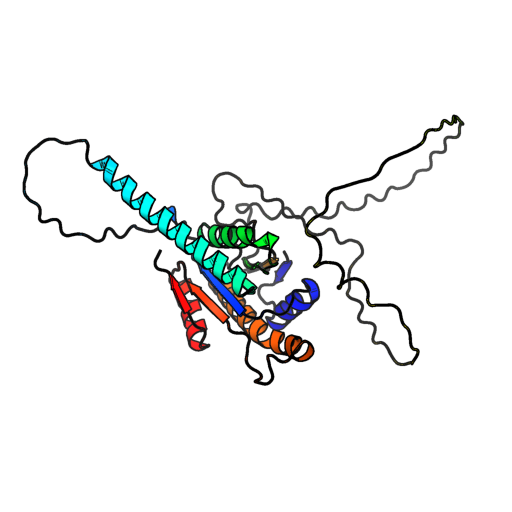42 C CA . LYS A 1 79 ? 7.836 9.777 -11.923 1.00 90.25 79 LYS A CA 1
ATOM 643 C C . LYS A 1 79 ? 7.620 11.027 -11.059 1.00 90.25 79 LYS A C 1
ATOM 645 O O . LYS A 1 79 ? 7.172 10.908 -9.919 1.00 90.25 79 LYS A O 1
ATOM 650 N N . GLN A 1 80 ? 7.940 12.214 -11.576 1.00 92.81 80 GLN A N 1
ATOM 651 C CA . GLN A 1 80 ? 7.764 13.473 -10.845 1.00 92.81 80 GLN A CA 1
ATOM 652 C C . GLN A 1 80 ? 6.290 13.780 -10.569 1.00 92.81 80 GLN A C 1
ATOM 654 O O . GLN A 1 80 ? 5.964 14.203 -9.460 1.00 92.81 80 GLN A O 1
ATOM 659 N N . ALA A 1 81 ? 5.403 13.528 -11.532 1.00 93.50 81 ALA A N 1
ATOM 660 C CA . ALA A 1 81 ? 3.967 13.716 -11.365 1.00 93.50 81 ALA A CA 1
ATOM 661 C C . ALA A 1 81 ? 3.394 12.799 -10.271 1.00 93.50 81 ALA A C 1
ATOM 663 O O . ALA A 1 81 ? 2.664 13.278 -9.400 1.00 93.50 81 ALA A O 1
ATOM 664 N N . ILE A 1 82 ? 3.777 11.515 -10.264 1.00 92.81 82 ILE A N 1
ATOM 665 C CA . ILE A 1 82 ? 3.377 10.550 -9.226 1.00 92.81 82 ILE A CA 1
ATOM 666 C C . ILE A 1 82 ? 3.890 10.995 -7.857 1.00 92.81 82 ILE A C 1
ATOM 668 O O . ILE A 1 82 ? 3.109 11.087 -6.913 1.00 92.81 82 ILE A O 1
ATOM 672 N N . LEU A 1 83 ? 5.184 11.317 -7.753 1.00 94.44 83 LEU A N 1
ATOM 673 C CA . LEU A 1 83 ? 5.804 11.751 -6.500 1.00 94.44 83 LEU A CA 1
ATOM 674 C C . LEU A 1 83 ? 5.102 12.994 -5.932 1.00 94.44 83 LEU A C 1
ATOM 676 O O . LEU A 1 83 ? 4.747 13.023 -4.755 1.00 94.44 83 LEU A O 1
ATOM 680 N N . HIS A 1 84 ? 4.878 14.006 -6.773 1.00 95.38 84 HIS A N 1
ATOM 681 C CA . HIS A 1 84 ? 4.226 15.248 -6.377 1.00 95.38 84 HIS A CA 1
ATOM 682 C C . HIS A 1 84 ? 2.771 15.014 -5.953 1.00 95.38 84 HIS A C 1
ATOM 684 O O . HIS A 1 84 ? 2.374 15.430 -4.866 1.00 95.38 84 HIS A O 1
ATOM 690 N N . GLY A 1 85 ? 1.981 14.316 -6.777 1.00 95.44 85 GLY A N 1
ATOM 691 C CA . GLY A 1 85 ? 0.576 14.031 -6.481 1.00 95.44 85 GLY A CA 1
ATOM 692 C C . GLY A 1 85 ? 0.403 13.215 -5.200 1.00 95.44 85 GLY A C 1
ATOM 693 O O . GLY A 1 85 ? -0.425 13.558 -4.353 1.00 95.44 85 GLY A O 1
ATOM 694 N N . LEU A 1 86 ? 1.230 12.182 -5.017 1.00 95.25 86 LEU A N 1
ATOM 695 C CA . LEU A 1 86 ? 1.210 11.355 -3.817 1.00 95.25 86 LEU A CA 1
ATOM 696 C C . LEU A 1 86 ? 1.617 12.168 -2.582 1.00 95.25 86 LEU A C 1
ATOM 698 O O . LEU A 1 86 ? 0.884 12.163 -1.595 1.00 95.25 86 LEU A O 1
ATOM 702 N N . SER A 1 87 ? 2.711 12.931 -2.659 1.00 95.31 87 SER A N 1
ATOM 703 C CA . SER A 1 87 ? 3.185 13.799 -1.573 1.00 95.31 87 SER A CA 1
ATOM 704 C C . SER A 1 87 ? 2.110 14.796 -1.122 1.00 95.31 87 SER A C 1
ATOM 706 O O . SER A 1 87 ? 1.809 14.880 0.068 1.00 95.31 87 SER A O 1
ATOM 708 N N . GLU A 1 88 ? 1.483 15.515 -2.057 1.00 95.69 88 GLU A N 1
ATOM 709 C CA . GLU A 1 88 ? 0.427 16.482 -1.732 1.00 95.69 88 GLU A CA 1
ATOM 710 C C . GLU A 1 88 ? -0.814 15.799 -1.137 1.00 95.69 88 GLU A C 1
ATOM 712 O O . GLU A 1 88 ? -1.370 16.267 -0.142 1.00 95.69 88 GLU A O 1
ATOM 717 N N . SER A 1 89 ? -1.228 14.651 -1.685 1.00 94.56 89 SER A N 1
ATOM 718 C CA . SER A 1 89 ? -2.381 13.907 -1.159 1.00 94.56 89 SER A CA 1
ATOM 719 C C . SER A 1 89 ? -2.154 13.419 0.276 1.00 94.56 89 SER A C 1
ATOM 721 O O . SER A 1 89 ? -3.037 13.563 1.130 1.00 94.56 89 SER A O 1
ATOM 723 N N . ILE A 1 90 ? -0.951 12.916 0.567 1.00 95.06 90 ILE A N 1
ATOM 724 C CA . ILE A 1 90 ? -0.533 12.460 1.891 1.00 95.06 90 ILE A CA 1
ATOM 725 C C . ILE A 1 90 ? -0.522 13.632 2.870 1.00 95.06 90 ILE A C 1
ATOM 727 O O . ILE A 1 90 ? -1.063 13.520 3.969 1.00 95.06 90 ILE A O 1
ATOM 731 N N . LYS A 1 91 ? 0.036 14.775 2.463 1.00 93.69 91 LYS A N 1
ATOM 732 C CA . LYS A 1 91 ? 0.090 15.992 3.278 1.00 93.69 91 LYS A CA 1
ATOM 733 C C . LYS A 1 91 ? -1.295 16.509 3.664 1.00 93.69 91 LYS A C 1
ATOM 735 O O . LYS A 1 91 ? -1.495 16.926 4.805 1.00 93.69 91 LYS A O 1
ATOM 740 N N . ILE A 1 92 ? -2.242 16.488 2.725 1.00 93.88 92 ILE A N 1
ATOM 741 C CA . ILE A 1 92 ? -3.603 17.006 2.927 1.00 93.88 92 ILE A CA 1
ATOM 742 C C . ILE A 1 92 ? -4.444 16.057 3.788 1.00 93.88 92 ILE A C 1
ATOM 744 O O . ILE A 1 92 ? -5.198 16.512 4.651 1.00 93.88 92 ILE A O 1
ATOM 748 N N . THR A 1 93 ? -4.356 14.750 3.534 1.00 94.31 93 THR A N 1
ATOM 749 C CA . THR A 1 93 ? -5.289 13.768 4.112 1.00 94.31 93 THR A CA 1
ATOM 750 C C . THR A 1 93 ? -4.737 13.024 5.324 1.00 94.31 93 THR A C 1
ATOM 752 O O . THR A 1 93 ? -5.527 12.506 6.114 1.00 94.31 93 THR A O 1
ATOM 755 N N . SER A 1 94 ? -3.411 13.004 5.503 1.00 94.44 94 SER A N 1
ATOM 756 C CA . SER A 1 94 ? -2.699 12.218 6.519 1.00 94.44 94 SER A CA 1
ATOM 757 C C . SER A 1 94 ? -3.223 10.774 6.615 1.00 94.44 94 SER A C 1
ATOM 759 O O . SER A 1 94 ? -3.685 10.363 7.686 1.00 94.44 94 SER A O 1
ATOM 761 N N . PRO A 1 95 ? -3.222 10.013 5.501 1.00 96.44 95 PRO A N 1
ATOM 762 C CA . PRO A 1 95 ? -3.770 8.665 5.484 1.00 96.44 95 PRO A CA 1
ATOM 763 C C . PRO A 1 95 ? -2.861 7.711 6.264 1.00 96.44 95 PRO A C 1
ATOM 765 O O . PRO A 1 95 ? -1.704 8.018 6.537 1.00 96.44 95 PRO A O 1
ATOM 768 N N . TRP A 1 96 ? -3.347 6.517 6.583 1.00 96.62 96 TRP A N 1
ATOM 769 C CA . TRP A 1 96 ? -2.430 5.391 6.751 1.00 96.62 96 TRP A CA 1
ATOM 770 C C . TRP A 1 96 ? -2.103 4.845 5.366 1.00 96.62 96 TRP A C 1
ATOM 772 O O . TRP A 1 96 ? -3.012 4.587 4.579 1.00 96.62 96 TRP A O 1
ATOM 782 N N . VAL A 1 97 ? -0.818 4.690 5.064 1.00 97.44 97 VAL A N 1
ATOM 783 C CA . VAL A 1 97 ? -0.344 4.120 3.802 1.00 97.44 97 VAL A CA 1
ATOM 784 C C . VAL A 1 97 ? -0.008 2.654 4.027 1.00 97.44 97 VAL A C 1
ATOM 786 O O . VAL A 1 97 ? 0.723 2.315 4.958 1.00 97.44 97 VAL A O 1
ATOM 789 N N . ILE A 1 98 ? -0.547 1.784 3.181 1.00 97.44 98 ILE A N 1
ATOM 790 C CA . ILE A 1 98 ? -0.299 0.345 3.233 1.00 97.44 98 ILE A CA 1
ATOM 791 C C . ILE A 1 98 ? 0.273 -0.100 1.888 1.00 97.44 98 ILE A C 1
ATOM 793 O O . ILE A 1 98 ? -0.245 0.270 0.832 1.00 97.44 98 ILE A O 1
ATOM 797 N N . THR A 1 99 ? 1.365 -0.861 1.928 1.00 96.12 99 THR A N 1
ATOM 798 C CA . THR A 1 99 ? 2.072 -1.391 0.751 1.00 96.12 99 THR A CA 1
ATOM 799 C C . THR A 1 99 ? 2.536 -2.831 1.028 1.00 96.12 99 THR A C 1
ATOM 801 O O . THR A 1 99 ? 2.340 -3.357 2.126 1.00 96.12 99 THR A O 1
ATOM 804 N N . ASN A 1 100 ? 3.218 -3.469 0.069 1.00 93.06 100 ASN A N 1
ATOM 805 C CA . ASN A 1 100 ? 3.875 -4.757 0.321 1.00 93.06 100 ASN A CA 1
ATOM 806 C C . ASN A 1 100 ? 5.221 -4.630 1.088 1.00 93.06 100 ASN A C 1
ATOM 808 O O . ASN A 1 100 ? 5.823 -5.631 1.445 1.00 93.06 100 ASN A O 1
ATOM 812 N N . GLY A 1 101 ? 5.724 -3.419 1.359 1.00 92.94 101 GLY A N 1
ATOM 813 C CA . GLY A 1 101 ? 6.947 -3.177 2.143 1.00 92.94 101 GLY A CA 1
ATOM 814 C C . GLY A 1 101 ? 8.277 -3.532 1.468 1.00 92.94 101 GLY A C 1
ATOM 815 O O . GLY A 1 101 ? 9.338 -3.298 2.047 1.00 92.94 101 GLY A O 1
ATOM 816 N N . ILE A 1 102 ? 8.256 -4.081 0.257 1.00 91.44 102 ILE A N 1
ATOM 817 C CA . ILE A 1 102 ? 9.470 -4.511 -0.440 1.00 91.44 102 ILE A CA 1
ATOM 818 C C . ILE A 1 102 ? 10.100 -3.318 -1.173 1.00 91.44 102 ILE A C 1
ATOM 820 O O . ILE A 1 102 ? 9.407 -2.463 -1.716 1.00 91.44 102 ILE A O 1
ATOM 824 N N . ASN A 1 103 ? 11.425 -3.245 -1.211 1.00 90.00 103 ASN A N 1
ATOM 825 C CA . ASN A 1 103 ? 12.207 -2.235 -1.910 1.00 90.00 103 ASN A CA 1
ATOM 826 C C . ASN A 1 103 ? 12.228 -2.514 -3.418 1.00 90.00 103 ASN A C 1
ATOM 828 O O . ASN A 1 103 ? 13.248 -2.909 -3.984 1.00 90.00 103 ASN A O 1
ATOM 832 N N . ASN A 1 104 ? 11.080 -2.316 -4.055 1.00 88.12 104 ASN A N 1
ATOM 833 C CA . ASN A 1 104 ? 10.966 -2.210 -5.501 1.00 88.12 104 ASN A CA 1
ATOM 834 C C . ASN A 1 104 ? 10.929 -0.730 -5.915 1.00 88.12 104 ASN A C 1
ATOM 836 O O . ASN A 1 104 ? 10.778 0.174 -5.086 1.00 88.12 104 ASN A O 1
ATOM 840 N N . ASP A 1 105 ? 11.081 -0.473 -7.212 1.00 87.81 105 ASP A N 1
ATOM 841 C CA . ASP A 1 105 ? 11.129 0.886 -7.743 1.00 87.81 105 ASP A CA 1
ATOM 842 C C . ASP A 1 105 ? 9.894 1.725 -7.355 1.00 87.81 105 ASP A C 1
ATOM 844 O O . ASP A 1 105 ? 10.047 2.899 -7.021 1.00 87.81 105 ASP A O 1
ATOM 848 N N . MET A 1 106 ? 8.695 1.132 -7.333 1.00 89.38 106 MET A N 1
ATOM 849 C CA . MET A 1 106 ? 7.449 1.839 -7.016 1.00 89.38 106 MET A CA 1
ATOM 850 C C . MET A 1 106 ? 7.286 2.154 -5.531 1.00 89.38 106 MET A C 1
ATOM 852 O O . MET A 1 106 ? 6.955 3.281 -5.170 1.00 89.38 106 MET A O 1
ATOM 856 N N . ASN A 1 107 ? 7.574 1.212 -4.641 1.00 91.88 107 ASN A N 1
ATOM 857 C CA . ASN A 1 107 ? 7.547 1.464 -3.205 1.00 91.88 107 ASN A CA 1
ATOM 858 C C . ASN A 1 107 ? 8.650 2.422 -2.778 1.00 91.88 107 ASN A C 1
ATOM 860 O O . ASN A 1 107 ? 8.456 3.172 -1.826 1.00 91.88 107 ASN A O 1
ATOM 864 N N . ARG A 1 108 ? 9.773 2.460 -3.505 1.00 92.00 108 ARG A N 1
ATOM 865 C CA . ARG A 1 108 ? 10.772 3.513 -3.329 1.00 92.00 108 ARG A CA 1
ATOM 866 C C . ARG A 1 108 ? 10.198 4.882 -3.689 1.00 92.00 108 ARG A C 1
ATOM 868 O O . ARG A 1 108 ? 10.459 5.829 -2.961 1.00 92.00 108 ARG A O 1
ATOM 875 N N . LEU A 1 109 ? 9.369 5.006 -4.734 1.00 92.75 109 LEU A N 1
ATOM 876 C CA . LEU A 1 109 ? 8.647 6.262 -5.012 1.00 92.75 109 LEU A CA 1
ATOM 877 C C . LEU A 1 109 ? 7.677 6.633 -3.889 1.00 92.75 109 LEU A C 1
ATOM 879 O O . LEU A 1 109 ? 7.613 7.799 -3.506 1.00 92.75 109 LEU A O 1
A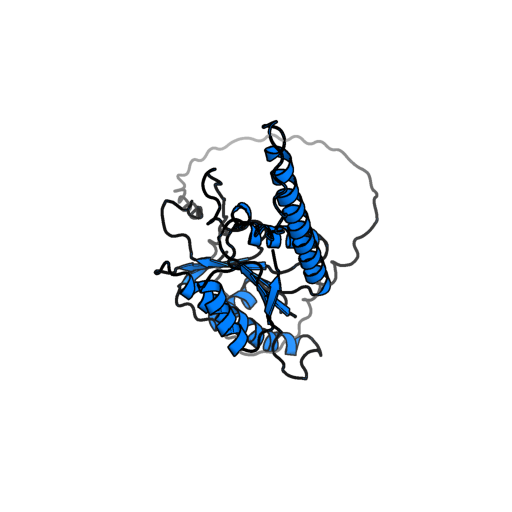TOM 883 N N . VAL A 1 110 ? 6.951 5.654 -3.342 1.00 93.69 110 VAL A N 1
ATOM 884 C CA . VAL A 1 110 ? 6.070 5.864 -2.182 1.00 93.69 110 VAL A CA 1
ATOM 885 C C . VAL A 1 110 ? 6.878 6.344 -0.976 1.00 93.69 110 VAL A C 1
ATOM 887 O O . VAL A 1 110 ? 6.517 7.333 -0.341 1.00 93.69 110 VAL A O 1
ATOM 890 N N . GLY A 1 111 ? 8.000 5.684 -0.693 1.00 94.19 111 GLY A N 1
ATOM 891 C CA . GLY A 1 111 ? 8.938 6.050 0.360 1.00 94.19 111 GLY A CA 1
ATOM 892 C C . GLY A 1 111 ? 9.525 7.450 0.175 1.00 94.19 111 GLY A C 1
ATOM 893 O O . GLY A 1 111 ? 9.520 8.247 1.112 1.00 94.19 111 GLY A O 1
ATOM 894 N N . GLU A 1 112 ? 9.958 7.789 -1.044 1.00 94.50 112 GLU A N 1
ATOM 895 C CA . GLU A 1 112 ? 10.430 9.127 -1.424 1.00 94.50 112 GLU A CA 1
ATOM 896 C C . GLU A 1 112 ? 9.334 10.185 -1.174 1.00 94.50 112 GLU A C 1
ATOM 898 O O . GLU A 1 112 ? 9.612 11.212 -0.553 1.00 94.50 112 GLU A O 1
ATOM 903 N N . ALA A 1 113 ? 8.084 9.921 -1.578 1.00 94.50 113 ALA A N 1
ATOM 904 C CA . ALA A 1 113 ? 6.944 10.827 -1.384 1.00 94.50 113 ALA A CA 1
ATOM 905 C C . ALA A 1 113 ? 6.495 10.962 0.085 1.00 94.50 113 ALA A C 1
ATOM 907 O O . ALA A 1 113 ? 5.937 11.983 0.486 1.00 94.50 113 ALA A O 1
ATOM 908 N N . LEU A 1 114 ? 6.725 9.947 0.918 1.00 93.38 114 LEU A N 1
ATOM 909 C CA . LEU A 1 114 ? 6.522 10.045 2.365 1.00 93.38 114 LEU A CA 1
ATOM 910 C C . LEU A 1 114 ? 7.625 10.880 3.017 1.00 93.38 114 LEU A C 1
ATOM 912 O O . LEU A 1 114 ? 7.346 11.724 3.872 1.00 93.38 114 LEU A O 1
ATOM 916 N N . ASN A 1 115 ? 8.872 10.678 2.587 1.00 92.00 115 ASN A N 1
ATOM 917 C CA . ASN A 1 115 ? 10.044 11.331 3.158 1.00 92.00 115 ASN A CA 1
ATOM 918 C C . ASN A 1 115 ? 10.026 12.857 2.959 1.00 92.00 115 ASN A C 1
ATOM 920 O O . ASN A 1 115 ? 10.423 13.603 3.857 1.00 92.00 115 ASN A O 1
ATOM 924 N N . THR A 1 116 ? 9.470 13.346 1.843 1.00 88.56 116 THR A N 1
ATOM 925 C CA . THR A 1 116 ? 9.255 14.790 1.616 1.00 88.56 116 THR A CA 1
ATOM 926 C C . THR A 1 116 ? 8.347 15.438 2.669 1.00 88.56 116 THR A C 1
ATOM 928 O O . THR A 1 116 ? 8.464 16.639 2.912 1.00 88.56 116 THR A O 1
ATOM 931 N N . ASN A 1 117 ? 7.496 14.659 3.349 1.00 81.81 117 ASN A N 1
ATOM 932 C CA . ASN A 1 117 ? 6.478 15.151 4.283 1.00 81.81 117 ASN A CA 1
ATOM 933 C C . ASN A 1 117 ? 6.793 14.926 5.772 1.00 81.81 117 ASN A C 1
ATOM 935 O O . ASN A 1 117 ? 6.072 15.446 6.628 1.00 81.81 117 ASN A O 1
ATOM 939 N N . ILE A 1 118 ? 7.881 14.221 6.112 1.00 80.06 118 ILE A N 1
ATOM 940 C CA . ILE A 1 118 ? 8.198 13.818 7.502 1.00 80.06 118 ILE A CA 1
ATOM 941 C C . ILE A 1 118 ? 8.262 15.006 8.473 1.00 80.06 118 ILE A C 1
ATOM 943 O O . ILE A 1 118 ? 7.973 14.862 9.663 1.00 80.06 118 ILE A O 1
ATOM 947 N N . SER A 1 119 ? 8.644 16.191 7.991 1.00 76.00 119 SER A N 1
ATOM 948 C CA . SER A 1 119 ? 8.791 17.368 8.854 1.00 76.00 119 SER A CA 1
ATOM 949 C C . SER A 1 119 ? 7.463 17.984 9.314 1.00 76.00 119 SER A C 1
ATOM 951 O O . SER A 1 119 ? 7.447 18.658 10.347 1.00 76.00 119 SER A O 1
ATOM 953 N N . GLU A 1 120 ? 6.363 17.746 8.593 1.00 81.19 120 GLU A N 1
ATOM 954 C CA . GLU A 1 120 ? 5.076 18.402 8.842 1.00 81.19 120 GLU A CA 1
ATOM 955 C C . GLU A 1 120 ? 4.082 17.487 9.558 1.00 81.19 120 GLU A C 1
ATOM 957 O O . GLU A 1 120 ? 3.516 17.892 10.573 1.00 81.19 120 GLU A O 1
ATOM 962 N N . ASN A 1 121 ? 3.908 16.253 9.074 1.00 86.38 121 ASN A N 1
ATOM 963 C CA . ASN A 1 121 ? 2.928 15.304 9.597 1.00 86.38 121 ASN A CA 1
ATOM 964 C C . ASN A 1 121 ? 3.501 13.884 9.608 1.00 86.38 121 ASN A C 1
ATOM 966 O O . ASN A 1 121 ? 4.030 13.402 8.610 1.00 86.38 121 ASN A O 1
ATOM 970 N N . TYR A 1 122 ? 3.362 13.195 10.742 1.00 91.25 122 TYR A N 1
ATOM 971 C CA . TYR A 1 122 ? 3.693 11.777 10.819 1.00 91.25 122 TYR A CA 1
ATOM 972 C C . TYR A 1 122 ? 2.603 10.955 10.130 1.00 91.25 122 TYR A C 1
ATOM 974 O O . TYR A 1 122 ? 1.439 11.015 10.527 1.00 91.25 122 TYR A O 1
ATOM 982 N N . VAL A 1 123 ? 3.000 10.189 9.120 1.00 94.69 123 VAL A N 1
ATOM 983 C CA . VAL A 1 123 ? 2.117 9.359 8.299 1.00 94.69 123 VAL A CA 1
ATOM 984 C C . VAL A 1 123 ? 2.558 7.907 8.469 1.00 94.69 123 VAL A C 1
ATOM 986 O O . VAL A 1 123 ? 3.672 7.560 8.062 1.00 94.69 123 VAL A O 1
ATOM 989 N N . PRO A 1 124 ? 1.743 7.049 9.108 1.00 95.56 124 PRO A N 1
ATOM 990 C CA . PRO A 1 124 ? 2.053 5.631 9.203 1.00 95.56 124 PRO A CA 1
ATOM 991 C C . PRO A 1 124 ? 2.124 5.012 7.805 1.00 95.56 124 PRO A C 1
ATOM 993 O O . PRO A 1 124 ? 1.193 5.152 7.016 1.00 95.56 124 PRO A O 1
ATOM 996 N N . CYS A 1 125 ? 3.231 4.333 7.515 1.00 96.69 125 CYS A N 1
ATOM 997 C CA . CYS A 1 125 ? 3.448 3.565 6.299 1.00 96.69 125 CYS A CA 1
ATOM 998 C C . CYS A 1 125 ? 3.808 2.141 6.714 1.00 96.69 125 CYS A C 1
ATOM 1000 O O . CYS A 1 125 ? 4.870 1.913 7.306 1.00 96.69 125 CYS A O 1
ATOM 1002 N N . ILE A 1 126 ? 2.878 1.218 6.489 1.00 96.62 126 ILE A N 1
ATOM 1003 C CA . ILE A 1 126 ? 2.945 -0.164 6.957 1.00 96.62 126 ILE A CA 1
ATOM 1004 C C . ILE A 1 126 ? 3.216 -1.060 5.750 1.00 96.62 126 ILE A C 1
ATOM 1006 O O . ILE A 1 126 ? 2.395 -1.153 4.838 1.00 96.62 126 ILE A O 1
ATOM 1010 N N . GLY A 1 127 ? 4.373 -1.718 5.750 1.00 96.06 127 GLY A N 1
ATOM 1011 C CA . GLY A 1 127 ? 4.721 -2.732 4.760 1.00 96.06 127 GLY A CA 1
ATOM 1012 C C . GLY A 1 127 ? 4.299 -4.127 5.217 1.00 96.06 127 GLY A C 1
ATOM 1013 O O . GLY A 1 127 ? 4.683 -4.545 6.312 1.00 96.06 127 GLY A O 1
ATOM 1014 N N . LEU A 1 128 ? 3.535 -4.844 4.391 1.00 94.88 128 LEU A N 1
ATOM 1015 C CA . LEU A 1 128 ? 3.148 -6.239 4.627 1.00 94.88 128 LEU A CA 1
ATOM 1016 C C . LEU A 1 128 ? 3.842 -7.142 3.608 1.00 94.88 128 LEU A C 1
ATOM 1018 O O . LEU A 1 128 ? 3.476 -7.147 2.436 1.00 94.88 128 LEU A O 1
ATOM 1022 N N . CYS A 1 129 ? 4.827 -7.913 4.054 1.00 92.31 129 CYS A N 1
ATOM 1023 C CA . CYS A 1 129 ? 5.584 -8.826 3.195 1.00 92.31 129 CYS A CA 1
ATOM 1024 C C . CYS A 1 129 ? 5.784 -10.183 3.853 1.00 92.31 129 CYS A C 1
ATOM 1026 O O . CYS A 1 129 ? 5.615 -10.351 5.062 1.00 92.31 129 CYS A O 1
ATOM 1028 N N . ASP A 1 130 ? 6.191 -11.152 3.041 1.00 90.88 130 ASP A N 1
ATOM 1029 C CA . ASP A 1 130 ? 6.676 -12.427 3.540 1.00 90.88 130 ASP A CA 1
ATOM 1030 C C . ASP A 1 130 ? 7.986 -12.245 4.324 1.00 90.88 130 ASP A C 1
ATOM 1032 O O . ASP A 1 130 ? 8.840 -11.410 4.005 1.00 90.88 130 ASP A O 1
ATOM 1036 N N . TRP A 1 131 ? 8.168 -13.064 5.356 1.00 88.25 131 TRP A N 1
ATOM 1037 C CA . TRP A 1 131 ? 9.437 -13.189 6.051 1.00 88.25 131 TRP A CA 1
ATOM 1038 C C . TRP A 1 131 ? 10.462 -13.840 5.107 1.00 88.25 131 TRP A C 1
ATOM 1040 O O . TRP A 1 131 ? 10.219 -14.943 4.607 1.00 88.25 131 TRP A O 1
ATOM 1050 N N . PRO A 1 132 ? 11.622 -13.209 4.857 1.00 75.75 132 PRO A N 1
ATOM 1051 C CA . PRO A 1 132 ? 12.600 -13.728 3.909 1.00 75.75 132 PRO A CA 1
ATOM 1052 C C . PRO A 1 132 ? 13.165 -15.080 4.376 1.00 75.75 132 PRO A C 1
ATOM 1054 O O . PRO A 1 132 ? 13.930 -15.176 5.342 1.00 75.75 132 PRO A O 1
ATOM 1057 N N . ARG A 1 133 ? 12.806 -16.152 3.661 1.00 66.00 133 ARG A N 1
ATOM 1058 C CA . ARG A 1 133 ? 13.323 -17.511 3.874 1.00 66.00 133 ARG A CA 1
ATOM 1059 C C . ARG A 1 133 ? 14.409 -17.823 2.847 1.00 66.00 133 ARG A C 1
ATOM 1061 O O . ARG A 1 133 ? 14.146 -17.834 1.652 1.00 66.00 133 ARG A O 1
ATOM 1068 N N . GLY A 1 134 ? 15.623 -18.122 3.311 1.00 50.91 134 GLY A N 1
ATOM 1069 C CA . GLY A 1 134 ? 16.731 -18.559 2.454 1.00 50.91 134 GLY A CA 1
ATOM 1070 C C . GLY A 1 134 ? 18.036 -17.805 2.702 1.00 50.91 134 GLY A C 1
ATOM 1071 O O . GLY A 1 134 ? 18.051 -16.772 3.361 1.00 50.91 134 GLY A O 1
ATOM 1072 N N . LYS A 1 135 ? 19.141 -18.357 2.187 1.00 46.66 135 LYS A N 1
ATOM 1073 C CA . LYS A 1 135 ? 20.483 -17.746 2.237 1.00 46.66 135 LYS A CA 1
ATOM 1074 C C . LYS A 1 135 ? 20.681 -16.646 1.183 1.00 46.66 135 LYS A C 1
ATOM 1076 O O . LYS A 1 135 ? 21.647 -15.900 1.287 1.00 46.66 135 LYS A O 1
ATOM 1081 N N . ASP A 1 136 ? 19.785 -16.571 0.199 1.00 49.09 136 ASP A N 1
ATOM 1082 C CA . ASP A 1 136 ? 19.912 -15.694 -0.977 1.00 49.09 136 ASP A CA 1
ATOM 1083 C C . ASP A 1 136 ? 19.295 -14.308 -0.760 1.00 49.09 136 ASP A C 1
ATOM 1085 O O . ASP A 1 136 ? 19.598 -13.355 -1.471 1.00 49.09 136 ASP A O 1
ATOM 1089 N N . LEU A 1 137 ? 18.449 -14.187 0.258 1.00 52.16 137 LEU A N 1
ATOM 1090 C CA . LEU A 1 137 ? 18.021 -12.915 0.809 1.00 52.16 137 LEU A CA 1
ATOM 1091 C C . LEU A 1 137 ? 18.886 -12.729 2.034 1.00 52.16 137 LEU A C 1
ATOM 1093 O O . LEU A 1 137 ? 18.832 -13.584 2.916 1.00 52.16 137 LEU A O 1
ATOM 1097 N N . GLY A 1 138 ? 19.709 -11.681 2.080 1.00 55.22 138 GLY A N 1
ATOM 1098 C CA . GLY A 1 138 ? 20.460 -11.338 3.282 1.00 55.22 138 GLY A CA 1
ATOM 1099 C C . GLY A 1 138 ? 19.480 -11.301 4.447 1.00 55.22 138 GLY A C 1
ATOM 1100 O O . GLY A 1 138 ? 18.710 -10.347 4.573 1.00 55.22 138 GLY A O 1
ATOM 1101 N N . GLN A 1 139 ? 19.424 -12.393 5.223 1.00 57.84 139 GLN A N 1
ATOM 1102 C CA . GLN A 1 139 ? 18.416 -12.514 6.260 1.00 57.84 139 GLN A CA 1
ATOM 1103 C C . GLN A 1 139 ? 18.604 -11.312 7.172 1.00 57.84 139 GLN A C 1
ATOM 1105 O O . GLN A 1 139 ? 19.760 -10.962 7.440 1.00 57.84 139 GLN A O 1
ATOM 1110 N N . PRO A 1 140 ? 17.513 -10.682 7.643 1.00 53.31 140 PRO A N 1
ATOM 1111 C CA . PRO A 1 140 ? 17.581 -9.766 8.764 1.00 53.31 140 PRO A CA 1
ATOM 1112 C C . PRO A 1 140 ? 18.522 -10.376 9.796 1.00 53.31 140 PRO A C 1
ATOM 1114 O O . PRO A 1 140 ? 18.168 -11.371 10.430 1.00 53.31 140 PRO A O 1
ATOM 1117 N N . GLN A 1 141 ? 19.749 -9.854 9.916 1.00 55.00 141 GLN A N 1
ATOM 1118 C CA . GLN A 1 141 ? 20.648 -10.312 10.960 1.00 55.00 141 GLN A CA 1
ATOM 1119 C C . GLN A 1 141 ? 20.072 -9.745 12.241 1.00 55.00 141 GLN A C 1
ATOM 1121 O O . GLN A 1 141 ? 20.416 -8.653 12.687 1.00 55.00 141 GLN A O 1
ATOM 1126 N N . MET A 1 142 ? 19.132 -10.489 12.809 1.00 52.88 142 MET A N 1
ATOM 1127 C CA . MET A 1 142 ? 18.737 -10.305 14.178 1.00 52.88 142 MET A CA 1
ATOM 1128 C C . MET A 1 142 ? 19.972 -10.623 14.994 1.00 52.88 142 MET A C 1
ATOM 1130 O O . MET A 1 142 ? 20.363 -11.780 15.101 1.00 52.88 142 MET A O 1
ATOM 1134 N N . ILE A 1 143 ? 20.619 -9.589 15.522 1.00 52.66 143 ILE A N 1
ATOM 1135 C CA . ILE A 1 143 ? 21.680 -9.761 16.504 1.00 52.66 143 ILE A CA 1
ATOM 1136 C C . ILE A 1 143 ? 20.990 -10.400 17.716 1.00 52.66 143 ILE A C 1
ATOM 1138 O O . ILE A 1 143 ? 20.191 -9.714 18.362 1.00 52.66 143 ILE A O 1
ATOM 1142 N N . PRO A 1 144 ? 21.201 -11.703 18.007 1.00 50.34 144 PRO A N 1
ATOM 1143 C CA . PRO A 1 144 ? 20.600 -12.290 19.189 1.00 50.34 144 PRO A CA 1
ATOM 1144 C C . PRO A 1 144 ? 21.152 -11.548 20.409 1.00 50.34 144 PRO A C 1
ATOM 1146 O O . PRO A 1 144 ? 22.301 -11.080 20.366 1.00 50.34 144 PRO A O 1
ATOM 1149 N N . PRO A 1 145 ? 20.373 -11.434 21.501 1.00 49.50 145 PRO A N 1
ATOM 1150 C CA . PRO A 1 145 ? 20.891 -10.854 22.726 1.00 49.50 145 PRO A CA 1
ATOM 1151 C C . PRO A 1 145 ? 22.183 -11.588 23.058 1.00 49.50 145 PRO A C 1
ATOM 1153 O O . PRO A 1 145 ? 22.195 -12.820 23.126 1.00 49.50 145 PRO A O 1
ATOM 1156 N N . LYS A 1 146 ? 23.285 -10.839 23.209 1.00 49.69 146 LYS A N 1
ATOM 1157 C CA . LYS A 1 146 ? 24.521 -11.411 23.742 1.00 49.69 146 LYS A CA 1
ATOM 1158 C C . LYS A 1 146 ? 24.101 -12.097 25.030 1.00 49.69 146 LYS A C 1
ATOM 1160 O O . LYS A 1 146 ? 23.636 -11.409 25.939 1.00 49.69 146 LYS A O 1
ATOM 1165 N N . SER A 1 147 ? 24.181 -13.430 25.072 1.00 46.12 147 SER A N 1
ATOM 1166 C CA . SER A 1 147 ? 23.940 -14.176 26.300 1.00 46.12 147 SER A CA 1
ATOM 1167 C C . SER A 1 147 ? 24.772 -13.473 27.352 1.00 46.12 147 SER A C 1
ATOM 1169 O O . SER A 1 147 ? 25.982 -13.343 27.145 1.00 46.12 147 SER A O 1
ATOM 1171 N N . ALA A 1 148 ? 24.130 -12.924 28.384 1.00 45.94 148 ALA A N 1
ATOM 1172 C CA . ALA A 1 148 ? 24.848 -12.329 29.490 1.00 45.94 148 ALA A CA 1
ATOM 1173 C C . ALA A 1 148 ? 25.837 -13.400 29.941 1.00 45.94 148 ALA A C 1
ATOM 1175 O O . ALA A 1 148 ? 25.430 -14.442 30.459 1.00 45.94 148 ALA A O 1
ATOM 1176 N N . HIS A 1 149 ? 27.118 -13.214 29.617 1.00 44.72 149 HIS A N 1
ATOM 1177 C CA . HIS A 1 149 ? 28.152 -14.039 30.191 1.00 44.72 149 HIS A CA 1
ATOM 1178 C C . HIS A 1 149 ? 27.995 -13.790 31.677 1.00 44.72 149 HIS A C 1
ATOM 1180 O O . HIS A 1 149 ? 28.221 -12.678 32.145 1.00 44.72 149 HIS A O 1
ATOM 1186 N N . SER A 1 150 ? 27.491 -14.809 32.372 1.00 45.81 150 SER A N 1
ATOM 1187 C CA . SER A 1 150 ? 27.635 -14.947 33.805 1.00 45.81 150 SER A CA 1
ATOM 1188 C C . SER A 1 150 ? 29.118 -14.732 34.067 1.00 45.81 150 SER A C 1
ATOM 1190 O O . SER A 1 150 ? 29.947 -15.603 33.806 1.00 45.81 150 SER A O 1
ATOM 1192 N N . THR A 1 151 ? 29.463 -13.513 34.469 1.00 47.06 151 THR A N 1
ATOM 1193 C CA . THR A 1 151 ? 30.716 -13.242 35.138 1.00 47.06 151 THR A CA 1
ATOM 1194 C C . THR A 1 151 ? 30.603 -14.030 36.423 1.00 47.06 151 THR A C 1
ATOM 1196 O O . THR A 1 151 ? 29.886 -13.667 37.352 1.00 47.06 151 THR A O 1
ATOM 1199 N N . HIS A 1 152 ? 31.209 -15.211 36.407 1.00 43.00 152 HIS A N 1
ATOM 1200 C CA . HIS A 1 152 ? 31.605 -15.868 37.627 1.00 43.00 152 HIS A CA 1
ATOM 1201 C C . HIS A 1 152 ? 32.631 -14.920 38.249 1.00 43.00 152 HIS A C 1
ATOM 1203 O O . HIS A 1 152 ? 33.778 -14.873 37.807 1.00 43.00 152 HIS A O 1
ATOM 1209 N N . ASP A 1 153 ? 32.166 -14.087 39.179 1.00 41.28 153 ASP A N 1
ATOM 1210 C CA . ASP A 1 153 ? 33.015 -13.252 40.016 1.00 41.28 153 ASP A CA 1
ATOM 1211 C C . ASP A 1 153 ? 33.954 -14.187 40.781 1.00 41.28 153 ASP A C 1
ATOM 1213 O O . ASP A 1 153 ? 33.552 -14.898 41.704 1.00 41.28 153 ASP A O 1
ATOM 1217 N N . SER A 1 154 ? 35.204 -14.248 40.339 1.00 48.78 154 SER A N 1
ATOM 1218 C CA . SER A 1 154 ? 36.314 -14.637 41.191 1.00 48.78 154 SER A CA 1
ATOM 1219 C C . SER A 1 154 ? 36.882 -13.357 41.786 1.00 48.78 154 SER A C 1
ATOM 1221 O O . SER A 1 154 ? 37.464 -12.545 41.067 1.00 48.78 154 SER A O 1
ATOM 1223 N N . ASP A 1 155 ? 36.652 -13.207 43.089 1.00 49.53 155 ASP A N 1
ATOM 1224 C CA . ASP A 1 155 ? 37.277 -12.242 43.986 1.00 49.53 155 ASP A CA 1
ATOM 1225 C C . ASP A 1 155 ? 38.775 -12.076 43.691 1.00 49.53 155 ASP A C 1
ATOM 1227 O O . ASP A 1 155 ? 39.559 -13.002 43.903 1.00 49.53 155 ASP A O 1
ATOM 1231 N N . GLU A 1 156 ? 39.191 -10.871 43.305 1.00 47.25 156 GLU A N 1
ATOM 1232 C CA . GLU A 1 156 ? 40.541 -10.389 43.587 1.00 47.25 156 GLU A CA 1
ATOM 1233 C C . GLU A 1 156 ? 40.467 -8.986 44.193 1.00 47.25 156 GLU A C 1
ATOM 1235 O O . GLU A 1 156 ? 40.165 -7.983 43.548 1.00 47.25 156 GLU A O 1
ATOM 1240 N N . SER A 1 157 ? 40.742 -8.960 45.495 1.00 51.25 157 SER A N 1
ATOM 1241 C CA . SER A 1 157 ? 41.041 -7.789 46.299 1.00 51.25 157 SER A CA 1
ATOM 1242 C C . SER A 1 157 ? 42.366 -7.166 45.867 1.00 51.25 157 SER A C 1
ATOM 1244 O O . SER A 1 157 ? 43.396 -7.834 45.962 1.00 51.25 157 SER A O 1
ATOM 1246 N N . LEU A 1 158 ? 42.380 -5.875 45.536 1.00 44.88 158 LEU A N 1
ATOM 1247 C CA . LEU A 1 158 ? 43.569 -5.051 45.734 1.00 44.88 158 LEU A CA 1
ATOM 1248 C C . LEU A 1 158 ? 43.187 -3.665 46.248 1.00 44.88 158 LEU A C 1
ATOM 1250 O O . LEU A 1 158 ? 42.480 -2.891 45.603 1.00 44.88 158 LEU A O 1
ATOM 1254 N N . ASP A 1 159 ? 43.696 -3.412 47.448 1.00 38.91 159 ASP A N 1
ATOM 1255 C CA . ASP A 1 159 ? 43.780 -2.129 48.114 1.00 38.91 159 ASP A CA 1
ATOM 1256 C C . ASP A 1 159 ? 44.646 -1.130 47.330 1.00 38.91 159 ASP A C 1
ATOM 1258 O O . ASP A 1 159 ? 45.597 -1.507 46.640 1.00 38.91 159 ASP A O 1
ATOM 1262 N N . SER A 1 160 ? 44.353 0.151 47.578 1.00 41.78 160 SER A N 1
ATOM 1263 C CA . SER A 1 160 ? 45.317 1.238 47.824 1.00 41.78 160 SER A CA 1
ATOM 1264 C C . SER A 1 160 ? 45.220 2.488 46.937 1.00 41.78 160 SER A C 1
ATOM 1266 O O . SER A 1 160 ? 45.450 2.482 45.735 1.00 41.78 160 SER A O 1
ATOM 1268 N N . GLU A 1 161 ? 45.010 3.583 47.677 1.00 38.78 161 GLU A N 1
ATOM 1269 C CA . GLU A 1 161 ? 45.614 4.917 47.550 1.00 38.78 161 GLU A CA 1
ATOM 1270 C C . GLU A 1 161 ? 45.003 6.004 46.644 1.00 38.78 161 GLU A C 1
ATOM 1272 O O . GLU A 1 161 ? 45.276 6.156 45.460 1.00 38.78 161 GLU A O 1
ATOM 1277 N N . MET A 1 162 ? 44.227 6.853 47.333 1.00 39.62 162 MET A N 1
ATOM 1278 C CA . MET A 1 162 ? 44.367 8.313 47.465 1.00 39.62 162 MET A CA 1
ATOM 1279 C C . MET A 1 162 ? 45.116 9.117 46.387 1.00 39.62 162 MET A C 1
ATOM 1281 O O . MET A 1 162 ? 46.331 9.040 46.242 1.00 39.62 162 MET A O 1
ATOM 1285 N N . GLY A 1 163 ? 44.407 10.121 45.858 1.00 35.06 163 GLY A N 1
ATOM 1286 C CA . GLY A 1 163 ? 45.013 11.340 45.319 1.00 35.06 163 GLY A CA 1
ATOM 1287 C C . GLY A 1 163 ? 43.990 12.333 44.761 1.00 35.06 163 GLY A C 1
ATOM 1288 O O . GLY A 1 163 ? 43.649 12.273 43.587 1.00 35.06 163 GLY A O 1
ATOM 1289 N N . TYR A 1 164 ? 43.518 13.278 45.583 1.00 38.84 164 TYR A N 1
ATOM 1290 C CA . TYR A 1 164 ? 42.876 14.513 45.098 1.00 38.84 164 TYR A CA 1
ATOM 1291 C C . TYR A 1 164 ? 43.951 15.515 44.641 1.00 38.84 164 TYR A C 1
ATOM 1293 O O . TYR A 1 164 ? 45.025 15.570 45.245 1.00 38.84 164 TYR A O 1
ATOM 1301 N N . PRO A 1 165 ? 43.641 16.399 43.675 1.00 49.97 165 PRO A N 1
ATOM 1302 C CA . PRO A 1 165 ? 43.348 17.770 44.101 1.00 49.97 165 PRO A CA 1
ATOM 1303 C C . PRO A 1 165 ? 42.223 18.486 43.329 1.00 49.97 165 PRO A C 1
ATOM 1305 O O . PRO A 1 165 ? 41.855 18.159 42.205 1.00 49.97 165 PRO A O 1
ATOM 1308 N N . ARG A 1 166 ? 41.697 19.519 43.999 1.00 36.75 166 ARG A N 1
ATOM 1309 C CA . ARG A 1 166 ? 40.735 20.535 43.540 1.00 36.75 166 ARG A CA 1
ATOM 1310 C C . ARG A 1 166 ? 41.354 21.539 42.554 1.00 36.75 166 ARG A C 1
ATOM 1312 O O . ARG A 1 166 ? 42.505 21.908 42.752 1.00 36.75 166 ARG A O 1
ATOM 1319 N N . GLN A 1 167 ? 40.521 22.115 41.675 1.00 37.31 167 GLN A N 1
ATOM 1320 C CA . GLN A 1 167 ? 40.349 23.563 41.362 1.00 37.31 167 GLN A CA 1
ATOM 1321 C C . GLN A 1 167 ? 39.259 23.685 40.263 1.00 37.31 167 GLN A C 1
ATOM 1323 O O . GLN A 1 167 ? 39.303 22.944 39.294 1.00 37.31 167 GLN A O 1
ATOM 1328 N N . ALA A 1 168 ? 38.103 24.332 40.470 1.00 34.66 168 ALA A N 1
ATOM 1329 C CA . ALA A 1 168 ? 37.778 25.770 40.546 1.00 34.66 168 ALA A CA 1
ATOM 1330 C C . ALA A 1 168 ? 37.653 26.474 39.169 1.00 34.66 168 ALA A C 1
ATOM 1332 O O . ALA A 1 168 ? 38.647 26.624 38.472 1.00 34.66 168 ALA A O 1
ATOM 1333 N N . GLY A 1 169 ? 36.451 26.990 38.837 1.00 31.23 169 GLY A N 1
ATOM 1334 C CA . GLY A 1 169 ? 36.263 28.010 37.786 1.00 31.23 169 GLY A CA 1
ATOM 1335 C C . GLY A 1 169 ? 34.890 28.075 37.085 1.00 31.23 169 GLY A C 1
ATOM 1336 O O . GLY A 1 169 ? 34.687 27.389 36.097 1.00 31.23 169 GLY A O 1
ATOM 1337 N N . ASN A 1 170 ? 33.967 28.901 37.611 1.00 33.03 170 ASN A N 1
ATOM 1338 C CA . ASN A 1 170 ? 33.189 29.990 36.954 1.00 33.03 170 ASN A CA 1
ATOM 1339 C C . ASN A 1 170 ? 33.176 30.088 35.398 1.00 33.03 170 ASN A C 1
ATOM 1341 O O . ASN A 1 170 ? 34.203 29.854 34.789 1.00 33.03 170 ASN A O 1
ATOM 1345 N N . ARG A 1 171 ? 32.197 30.635 34.646 1.00 35.94 171 ARG A N 1
ATOM 1346 C CA . ARG A 1 171 ? 30.871 31.295 34.793 1.00 35.94 171 ARG A CA 1
ATOM 1347 C C . ARG A 1 171 ? 30.505 31.820 33.367 1.00 35.94 171 ARG A C 1
ATOM 1349 O O . ARG A 1 171 ? 31.426 32.091 32.607 1.00 35.94 171 ARG A O 1
ATOM 1356 N N . GLN A 1 172 ? 29.216 32.102 33.099 1.00 33.78 172 GLN A N 1
ATOM 1357 C CA . GLN A 1 172 ? 28.648 32.898 31.967 1.00 33.78 172 GLN A CA 1
ATOM 1358 C C . GLN A 1 172 ? 28.651 32.216 30.572 1.00 33.78 172 GLN A C 1
ATOM 1360 O O . GLN A 1 172 ? 29.540 31.437 30.283 1.00 33.78 172 GLN A O 1
ATOM 1365 N N . GLN A 1 173 ? 27.692 32.403 29.654 1.00 35.41 173 GLN A N 1
ATOM 1366 C CA . GLN A 1 173 ? 26.673 33.443 29.467 1.00 35.41 173 GLN A CA 1
ATOM 1367 C C . GLN A 1 173 ? 25.534 32.942 28.543 1.00 35.41 173 GLN A C 1
ATOM 1369 O O . GLN A 1 173 ? 25.635 31.904 27.896 1.00 35.41 173 GLN A O 1
ATOM 1374 N N . GLU A 1 174 ? 24.446 33.706 28.530 1.00 31.25 174 GLU A N 1
ATOM 1375 C CA . GLU A 1 174 ? 23.144 33.484 27.895 1.00 31.25 174 GLU A CA 1
ATOM 1376 C C . GLU A 1 174 ? 23.076 33.799 26.387 1.00 31.25 174 GLU A C 1
ATOM 1378 O O . GLU A 1 174 ? 23.820 34.637 25.885 1.00 31.25 174 GLU A O 1
ATOM 1383 N N . SER A 1 175 ? 21.994 33.289 25.771 1.00 34.47 175 SER A N 1
ATOM 1384 C CA . SER A 1 175 ? 21.203 33.892 24.670 1.00 34.47 175 SER A CA 1
ATOM 1385 C C . SER A 1 175 ? 21.825 33.834 23.260 1.00 34.47 175 SER A C 1
ATOM 1387 O O . SER A 1 175 ? 23.026 33.929 23.100 1.00 34.47 175 SER A O 1
ATOM 1389 N N . SER A 1 176 ? 21.115 33.680 22.141 1.00 32.75 176 SER A N 1
ATOM 1390 C CA . SER A 1 176 ? 19.689 33.673 21.800 1.00 32.75 176 SER A CA 1
ATOM 1391 C C . SER A 1 176 ? 19.546 33.083 20.385 1.00 32.75 176 SER A C 1
ATOM 1393 O O . SER A 1 176 ? 20.432 33.260 19.557 1.00 32.75 176 SER A O 1
ATOM 1395 N N . SER A 1 177 ? 18.426 32.420 20.092 1.00 33.84 177 SER A N 1
ATOM 1396 C CA . SER A 1 177 ? 17.785 32.470 18.769 1.00 33.84 177 SER A CA 1
ATOM 1397 C C . SER A 1 177 ? 16.386 31.861 18.879 1.00 33.84 177 SER A C 1
ATOM 1399 O O . SER A 1 177 ? 16.183 30.648 18.925 1.00 33.84 177 SER A O 1
ATOM 1401 N N . CYS A 1 178 ? 15.418 32.756 19.042 1.00 33.62 178 CYS A N 1
ATOM 1402 C CA . CYS A 1 178 ? 14.003 32.549 18.774 1.00 33.62 178 CYS A CA 1
ATOM 1403 C C . CYS A 1 178 ? 13.836 32.434 17.250 1.00 33.62 178 CYS A C 1
ATOM 1405 O O . CYS A 1 178 ? 14.403 33.222 16.511 1.00 33.62 178 CYS A O 1
ATOM 1407 N N . PHE A 1 179 ? 13.143 31.425 16.731 1.00 34.66 179 PHE A N 1
ATOM 1408 C CA . PHE A 1 179 ? 11.740 31.537 16.329 1.00 34.66 179 PHE A CA 1
ATOM 1409 C C . PHE A 1 179 ? 11.252 30.136 15.908 1.00 34.66 179 PHE A C 1
ATOM 1411 O O . PHE A 1 179 ? 12.032 29.353 15.382 1.00 34.66 179 PHE A O 1
ATOM 1418 N N . THR A 1 180 ? 9.962 29.837 16.098 1.00 38.97 180 THR A N 1
ATOM 1419 C CA . THR A 1 180 ? 9.242 28.592 15.713 1.00 38.97 180 THR A CA 1
ATOM 1420 C C . THR A 1 180 ? 9.433 27.324 16.570 1.00 38.97 180 THR A C 1
ATOM 1422 O O . THR A 1 180 ? 9.950 26.307 16.132 1.00 38.97 180 THR A O 1
ATOM 1425 N N . ARG A 1 181 ? 8.874 27.312 17.792 1.00 34.88 181 ARG A N 1
ATOM 1426 C CA . ARG A 1 181 ? 8.399 26.073 18.458 1.00 34.88 181 ARG A CA 1
ATOM 1427 C C . ARG A 1 181 ? 7.225 26.386 19.382 1.00 34.88 181 ARG A C 1
ATOM 1429 O O . ARG A 1 181 ? 7.416 26.748 20.542 1.00 34.88 181 ARG A O 1
ATOM 1436 N N . LYS A 1 182 ? 5.995 26.262 18.872 1.00 37.91 182 LYS A N 1
ATOM 1437 C CA . LYS A 1 182 ? 4.773 26.445 19.678 1.00 37.91 182 LYS A CA 1
ATOM 1438 C C . LYS A 1 182 ? 3.657 25.422 19.432 1.00 37.91 182 LYS A C 1
ATOM 1440 O O . LYS A 1 182 ? 2.518 25.698 19.772 1.00 37.91 182 LYS A O 1
ATOM 1445 N N . ILE A 1 183 ? 3.991 24.212 18.971 1.00 40.03 183 ILE A N 1
ATOM 1446 C CA . ILE A 1 183 ? 3.084 23.047 18.998 1.00 40.03 183 ILE A CA 1
ATOM 1447 C C . ILE A 1 183 ? 3.883 21.789 19.389 1.00 40.03 183 ILE A C 1
ATOM 1449 O O . ILE A 1 183 ? 4.205 20.960 18.553 1.00 40.03 183 ILE A O 1
ATOM 1453 N N . ARG A 1 184 ? 4.310 21.666 20.657 1.00 36.38 184 ARG A N 1
ATOM 1454 C CA . ARG A 1 184 ? 4.799 20.371 21.202 1.00 36.38 184 ARG A CA 1
ATOM 1455 C C . ARG A 1 184 ? 4.801 20.249 22.732 1.00 36.38 184 ARG A C 1
ATOM 1457 O O . ARG A 1 184 ? 5.542 19.447 23.285 1.00 36.38 184 ARG A O 1
ATOM 1464 N N . ARG A 1 185 ? 4.010 21.051 23.456 1.00 32.84 185 ARG A N 1
ATOM 1465 C CA . ARG A 1 185 ? 4.014 21.040 24.939 1.00 32.84 185 ARG A CA 1
ATOM 1466 C C . ARG A 1 185 ? 2.668 20.774 25.618 1.00 32.84 185 ARG A C 1
ATOM 1468 O O . ARG A 1 185 ? 2.598 20.881 26.835 1.00 32.84 185 ARG A O 1
ATOM 1475 N N . ALA A 1 186 ? 1.637 20.363 24.882 1.00 32.97 186 ALA A N 1
ATOM 1476 C CA . ALA A 1 186 ? 0.340 20.034 25.484 1.00 32.97 186 ALA A CA 1
ATOM 1477 C C . ALA A 1 186 ? 0.136 18.538 25.807 1.00 32.97 186 ALA A C 1
ATOM 1479 O O . ALA A 1 186 ? -0.794 18.225 26.538 1.00 32.97 186 ALA A O 1
ATOM 1480 N N . PHE A 1 187 ? 0.997 17.624 25.337 1.00 36.56 187 PHE A N 1
ATOM 1481 C CA . PHE A 1 187 ? 0.726 16.179 25.453 1.00 36.56 187 PHE A CA 1
ATOM 1482 C C . PHE A 1 187 ? 1.398 15.462 26.646 1.00 36.56 187 PHE A C 1
ATOM 1484 O O . PHE A 1 187 ? 0.959 14.388 27.020 1.00 36.56 187 PHE A O 1
ATOM 1491 N N . ASN A 1 188 ? 2.376 16.073 27.336 1.00 38.16 188 ASN A N 1
ATOM 1492 C CA . ASN A 1 188 ? 3.090 15.434 28.466 1.00 38.16 188 ASN A CA 1
ATOM 1493 C C . ASN A 1 188 ? 2.807 16.055 29.852 1.00 38.16 188 ASN A C 1
ATOM 1495 O O . ASN A 1 188 ? 3.647 16.001 30.747 1.00 38.16 188 ASN A O 1
ATOM 1499 N N . ARG A 1 189 ? 1.639 16.674 30.065 1.00 38.78 189 ARG A N 1
ATOM 1500 C CA . ARG A 1 189 ? 1.237 17.191 31.392 1.00 38.78 189 ARG A CA 1
ATOM 1501 C C . ARG A 1 189 ? -0.237 16.942 31.697 1.00 38.78 189 ARG A C 1
ATOM 1503 O O . ARG A 1 189 ? -1.005 17.880 31.877 1.00 38.78 189 ARG A O 1
ATOM 1510 N N . ARG A 1 190 ? -0.626 15.676 31.811 1.00 33.97 190 ARG A N 1
ATOM 1511 C CA . ARG A 1 190 ? -1.796 15.262 32.598 1.00 33.97 190 ARG A CA 1
ATOM 1512 C C . ARG A 1 190 ? -1.553 13.861 33.133 1.00 33.97 190 ARG A C 1
ATOM 1514 O O . ARG A 1 190 ? -1.829 12.930 32.407 1.00 33.97 190 ARG A O 1
ATOM 1521 N N . GLN A 1 191 ? -1.031 13.748 34.355 1.00 32.53 191 GLN A N 1
ATOM 1522 C CA . GLN A 1 191 ? -1.388 12.723 35.349 1.00 32.53 191 GLN A CA 1
ATOM 1523 C C . GLN A 1 191 ? -0.741 13.110 36.691 1.00 32.53 191 GLN A C 1
ATOM 1525 O O . GLN A 1 191 ? 0.376 12.705 36.965 1.00 32.53 191 GLN A O 1
ATOM 1530 N N . THR A 1 192 ? -1.422 13.926 37.502 1.00 38.31 192 THR A N 1
ATOM 1531 C CA . THR A 1 192 ? -1.348 13.870 38.977 1.00 38.31 192 THR A CA 1
ATOM 1532 C C . THR A 1 192 ? -2.552 14.616 39.555 1.00 38.31 192 THR A C 1
ATOM 1534 O O . THR A 1 192 ? -2.464 15.812 39.815 1.00 38.31 192 THR A O 1
ATOM 1537 N N . THR A 1 193 ? -3.665 13.920 39.770 1.00 38.47 193 THR A N 1
ATOM 1538 C CA . THR A 1 193 ? -4.588 14.203 40.884 1.00 38.47 193 THR A CA 1
ATOM 1539 C C . THR A 1 193 ? -5.353 12.923 41.203 1.00 38.47 193 THR A C 1
ATOM 1541 O O . THR A 1 193 ? -6.105 12.435 40.363 1.00 38.47 193 THR A O 1
ATOM 1544 N N . ASN A 1 194 ? -5.151 12.401 42.415 1.00 37.56 194 ASN A N 1
ATOM 1545 C CA . ASN A 1 194 ? -5.967 11.343 43.015 1.00 37.56 194 ASN A CA 1
ATOM 1546 C C . ASN A 1 194 ? -7.441 11.772 43.081 1.00 37.56 194 ASN A C 1
ATOM 1548 O O . ASN A 1 194 ? -7.727 12.944 43.342 1.00 37.56 194 ASN A O 1
ATOM 1552 N N . PRO A 1 195 ? -8.365 10.810 42.966 1.00 36.31 195 PRO A N 1
ATOM 1553 C CA . PRO A 1 195 ? -9.121 10.476 44.167 1.00 36.31 195 PRO A CA 1
ATOM 1554 C C . PRO A 1 195 ? -9.260 8.965 44.392 1.00 36.31 195 PRO A C 1
ATOM 1556 O O . PRO A 1 195 ? -9.322 8.158 43.470 1.00 36.31 195 PRO A O 1
ATOM 1559 N N . SER A 1 196 ? -9.314 8.606 45.670 1.00 41.97 196 SER A N 1
ATOM 1560 C CA . SER A 1 196 ? -9.602 7.272 46.184 1.00 41.97 196 SER A CA 1
ATOM 1561 C C . SER A 1 196 ? -10.990 6.783 45.766 1.00 41.97 196 SER A C 1
ATOM 1563 O O . SER A 1 196 ? -11.959 7.485 46.041 1.00 41.97 196 SER A O 1
ATOM 1565 N N . HIS A 1 197 ? -11.095 5.561 45.239 1.00 32.84 197 HIS A N 1
ATOM 1566 C CA . HIS A 1 197 ? -12.120 4.585 45.628 1.00 32.84 197 HIS A CA 1
ATOM 1567 C C . HIS A 1 197 ? -11.760 3.175 45.127 1.00 32.84 197 HIS A C 1
ATOM 1569 O O . HIS A 1 197 ? -11.171 3.000 44.066 1.00 32.84 197 HIS A O 1
ATOM 1575 N N . ASN A 1 198 ? -12.084 2.187 45.960 1.00 41.03 198 ASN A N 1
ATOM 1576 C CA . ASN A 1 198 ? -11.784 0.765 45.814 1.00 41.03 198 ASN A CA 1
ATOM 1577 C C . ASN A 1 198 ? -12.604 0.116 44.685 1.00 41.03 198 ASN A C 1
ATOM 1579 O O . ASN A 1 198 ? -13.801 0.385 44.606 1.00 41.03 198 ASN A O 1
ATOM 1583 N N . ASN A 1 199 ? -12.000 -0.790 43.899 1.00 33.34 199 ASN A N 1
ATOM 1584 C CA . ASN A 1 199 ? -12.424 -2.199 43.751 1.00 33.34 199 ASN A CA 1
ATOM 1585 C C . ASN A 1 199 ? -11.724 -2.921 42.576 1.00 33.34 199 ASN A C 1
ATOM 1587 O O . ASN A 1 199 ? -11.702 -2.430 41.455 1.00 33.34 199 ASN A O 1
ATOM 1591 N N . THR A 1 200 ? -11.214 -4.122 42.888 1.00 35.22 200 THR A N 1
ATOM 1592 C CA . THR A 1 200 ? -10.933 -5.287 42.015 1.00 35.22 200 THR A CA 1
ATOM 1593 C C . THR A 1 200 ? -10.289 -5.040 40.648 1.00 35.22 200 THR A C 1
ATOM 1595 O O . THR A 1 200 ? -10.960 -4.976 39.622 1.00 35.22 200 THR A O 1
ATOM 1598 N N . THR A 1 201 ? -8.957 -5.039 40.648 1.00 28.58 201 THR A N 1
ATOM 1599 C CA . THR A 1 201 ? -8.095 -5.091 39.464 1.00 28.58 201 THR A CA 1
ATOM 1600 C C . THR A 1 201 ? -7.852 -6.547 39.054 1.00 28.58 201 THR A C 1
ATOM 1602 O O . THR A 1 201 ? -7.224 -7.305 39.792 1.00 28.58 201 THR A O 1
ATOM 1605 N N . THR A 1 202 ? -8.317 -6.950 37.872 1.00 33.38 202 THR A N 1
ATOM 1606 C CA . THR A 1 202 ? -7.673 -8.023 37.104 1.00 33.38 202 THR A CA 1
ATOM 1607 C C . THR A 1 202 ? -6.435 -7.419 36.457 1.00 33.38 202 THR A C 1
ATOM 1609 O O . THR A 1 202 ? -6.535 -6.606 35.541 1.00 33.38 202 THR A O 1
ATOM 1612 N N . ASP A 1 203 ? -5.280 -7.753 37.015 1.00 30.31 203 ASP A N 1
ATOM 1613 C CA . ASP A 1 203 ? -3.969 -7.256 36.617 1.00 30.31 203 ASP A CA 1
ATOM 1614 C C . ASP A 1 203 ? -3.530 -7.937 35.308 1.00 30.31 203 ASP A C 1
ATOM 1616 O O . ASP A 1 203 ? -2.978 -9.036 35.307 1.00 30.31 203 ASP A O 1
ATOM 1620 N N . SER A 1 204 ? -3.845 -7.314 34.172 1.00 32.09 204 SER A N 1
ATOM 1621 C CA . SER A 1 204 ? -3.288 -7.658 32.862 1.00 32.09 204 SER A CA 1
ATOM 1622 C C . SER A 1 204 ? -2.186 -6.660 32.513 1.00 32.09 204 SER A C 1
ATOM 1624 O O . SER A 1 204 ? -2.341 -5.804 31.642 1.00 32.09 204 SER A O 1
ATOM 1626 N N . SER A 1 205 ? -1.076 -6.742 33.239 1.00 29.89 205 SER A N 1
ATOM 1627 C CA . SER A 1 205 ? 0.165 -6.071 32.862 1.00 29.89 205 SER A CA 1
ATOM 1628 C C . SER A 1 205 ? 0.692 -6.672 31.542 1.00 29.89 205 SER A C 1
ATOM 1630 O O . SER A 1 205 ? 0.751 -7.900 31.429 1.00 29.89 205 SER A O 1
ATOM 1632 N N . PRO A 1 206 ? 1.083 -5.869 30.532 1.00 33.72 206 PRO A N 1
ATOM 1633 C CA . PRO A 1 206 ? 1.676 -6.401 29.312 1.00 33.72 206 PRO A CA 1
ATOM 1634 C C . PRO A 1 206 ? 3.006 -7.080 29.655 1.00 33.72 206 PRO A C 1
ATOM 1636 O O . PRO A 1 206 ? 3.859 -6.502 30.329 1.00 33.72 206 PRO A O 1
ATOM 1639 N N . LEU A 1 207 ? 3.166 -8.322 29.197 1.00 32.12 207 LEU A N 1
ATOM 1640 C CA . LEU A 1 207 ? 4.376 -9.134 29.326 1.00 32.12 207 LEU A CA 1
ATOM 1641 C C . LEU A 1 207 ? 5.537 -8.499 28.540 1.00 32.12 207 LEU A C 1
ATOM 1643 O O . LEU A 1 207 ? 5.915 -8.970 27.469 1.00 32.12 207 LEU A O 1
ATOM 1647 N N . LEU A 1 208 ? 6.122 -7.420 29.054 1.00 35.34 208 LEU A N 1
ATOM 1648 C CA . LEU A 1 208 ? 7.375 -6.875 28.543 1.00 35.34 208 LEU A CA 1
ATOM 1649 C C . LEU A 1 208 ? 8.521 -7.492 29.351 1.00 35.34 208 LEU A C 1
ATOM 1651 O O . LEU A 1 208 ? 8.867 -7.039 30.440 1.00 35.34 208 LEU A O 1
ATOM 1655 N N . ASN A 1 209 ? 9.076 -8.590 28.832 1.00 36.31 209 ASN A N 1
ATOM 1656 C CA . ASN A 1 209 ? 10.252 -9.246 29.401 1.00 36.31 209 ASN A CA 1
ATOM 1657 C C . ASN A 1 209 ? 11.457 -8.287 29.412 1.00 36.31 209 ASN A C 1
ATOM 1659 O O . ASN A 1 209 ? 11.766 -7.657 28.404 1.00 36.31 209 ASN A O 1
ATOM 1663 N N . ALA A 1 210 ? 12.205 -8.258 30.516 1.00 40.69 210 ALA A N 1
ATOM 1664 C CA . ALA A 1 210 ? 13.370 -7.393 30.755 1.00 40.69 210 ALA A CA 1
ATOM 1665 C C . ALA A 1 210 ? 14.603 -7.642 29.842 1.00 40.69 210 ALA A C 1
ATOM 1667 O O . ALA A 1 210 ? 15.662 -7.067 30.072 1.00 40.69 210 ALA A O 1
ATOM 1668 N N . ASN A 1 211 ? 14.468 -8.455 28.787 1.00 49.31 211 ASN A N 1
ATOM 1669 C CA . ASN A 1 211 ? 15.516 -8.791 27.810 1.00 49.31 211 ASN A CA 1
ATOM 1670 C C . ASN A 1 211 ? 15.261 -8.189 26.410 1.00 49.31 211 ASN A C 1
ATOM 1672 O O . ASN A 1 211 ? 15.836 -8.645 25.423 1.00 49.31 211 ASN A O 1
ATOM 1676 N N . GLN A 1 212 ? 14.377 -7.195 26.294 1.00 51.41 212 GLN A N 1
ATOM 1677 C CA . GLN A 1 212 ? 13.983 -6.601 25.014 1.00 51.41 212 GLN A CA 1
ATOM 1678 C C . GLN A 1 212 ? 15.070 -5.685 24.435 1.00 51.41 212 GLN A C 1
ATOM 1680 O O . GLN A 1 212 ? 15.047 -4.467 24.601 1.00 51.41 212 GLN A O 1
ATOM 1685 N N . GLN A 1 213 ? 16.016 -6.265 23.697 1.00 53.94 213 GLN A N 1
ATOM 1686 C CA . GLN A 1 213 ? 16.636 -5.517 22.608 1.00 53.94 213 GLN A CA 1
ATOM 1687 C C . GLN A 1 213 ? 15.584 -5.305 21.520 1.00 53.94 213 GLN A C 1
ATOM 1689 O O . GLN A 1 213 ? 14.961 -6.258 21.054 1.00 53.94 213 GLN A O 1
ATOM 1694 N N . PHE A 1 214 ? 15.395 -4.050 21.115 1.00 56.41 214 PHE A N 1
ATOM 1695 C CA . PHE A 1 214 ? 14.654 -3.744 19.901 1.00 56.41 214 PHE A CA 1
ATOM 1696 C C . PHE A 1 214 ? 15.422 -4.367 18.731 1.00 56.41 214 PHE A C 1
ATOM 1698 O O . PHE A 1 214 ? 16.604 -4.048 18.569 1.00 56.41 214 PHE A O 1
ATOM 1705 N N . PRO A 1 215 ? 14.815 -5.277 17.952 1.00 56.66 215 PRO A N 1
ATOM 1706 C CA . PRO A 1 215 ? 15.505 -5.901 16.837 1.00 56.66 215 PRO A CA 1
ATOM 1707 C C . PRO A 1 215 ? 15.960 -4.811 15.864 1.00 56.66 215 PRO A C 1
ATOM 1709 O O . PRO A 1 215 ? 15.151 -4.031 15.358 1.00 56.66 215 PRO A O 1
ATOM 1712 N N . VAL A 1 216 ? 17.270 -4.736 15.636 1.00 60.72 216 VAL A N 1
ATOM 1713 C CA . VAL A 1 216 ? 17.874 -3.814 14.672 1.00 60.72 216 VAL A CA 1
ATOM 1714 C C . VAL A 1 216 ? 18.008 -4.554 13.350 1.00 60.72 216 VAL A C 1
ATOM 1716 O O . VAL A 1 216 ? 18.634 -5.609 13.294 1.00 60.72 216 VAL A O 1
ATOM 1719 N N . TYR A 1 217 ? 17.422 -4.001 12.290 1.00 60.94 217 TYR A N 1
ATOM 1720 C CA . TYR A 1 217 ? 17.657 -4.465 10.928 1.00 60.94 217 TYR A CA 1
ATOM 1721 C C . TYR A 1 217 ? 18.847 -3.701 10.351 1.00 60.94 217 TYR A C 1
ATOM 1723 O O . TYR A 1 217 ? 18.806 -2.475 10.247 1.00 60.94 217 TYR A O 1
ATOM 1731 N N . ILE A 1 218 ? 19.912 -4.418 9.995 1.00 63.06 218 ILE A N 1
ATOM 1732 C CA . ILE A 1 218 ? 21.013 -3.869 9.204 1.00 63.06 218 ILE A CA 1
ATOM 1733 C C . ILE A 1 218 ? 20.861 -4.441 7.803 1.00 63.06 218 ILE A C 1
ATOM 1735 O O . ILE A 1 218 ? 21.054 -5.635 7.588 1.00 63.06 218 ILE A O 1
ATOM 1739 N N . GLN A 1 219 ? 20.504 -3.583 6.857 1.00 62.88 219 GLN A N 1
ATOM 1740 C CA . GLN A 1 219 ? 20.432 -3.961 5.458 1.00 62.88 219 GLN A CA 1
ATOM 1741 C C . GLN A 1 219 ? 21.854 -4.044 4.892 1.00 62.88 219 GLN A C 1
ATOM 1743 O O . GLN A 1 219 ? 22.524 -3.022 4.734 1.00 62.88 219 GLN A O 1
ATOM 1748 N N . GLN A 1 220 ? 22.329 -5.254 4.594 1.00 61.34 220 GLN A N 1
ATOM 1749 C CA . GLN A 1 220 ? 23.515 -5.431 3.757 1.00 61.34 220 GLN A CA 1
ATOM 1750 C C . GLN A 1 220 ? 23.068 -5.385 2.297 1.00 61.34 220 GLN A C 1
ATOM 1752 O O . GLN A 1 220 ? 22.376 -6.276 1.813 1.00 61.34 220 GLN A O 1
ATOM 1757 N N . VAL A 1 221 ? 23.399 -4.288 1.619 1.00 58.41 221 VAL A N 1
ATOM 1758 C CA . VAL A 1 221 ? 23.096 -4.106 0.200 1.00 58.41 221 VAL A CA 1
ATOM 1759 C C . VAL A 1 221 ? 24.232 -4.735 -0.599 1.00 58.41 221 VAL A C 1
ATOM 1761 O O . VAL A 1 221 ? 25.183 -4.051 -0.975 1.00 58.41 221 VAL A O 1
ATOM 1764 N N . ASP A 1 222 ? 24.152 -6.042 -0.831 1.00 58.50 222 ASP A N 1
ATOM 1765 C CA . ASP A 1 222 ? 25.000 -6.678 -1.836 1.00 58.50 222 ASP A CA 1
ATOM 1766 C C . ASP A 1 222 ? 24.495 -6.273 -3.228 1.00 58.50 222 ASP A C 1
ATOM 1768 O O . ASP A 1 222 ? 23.298 -6.281 -3.522 1.00 58.50 222 ASP A O 1
ATOM 1772 N N . SER A 1 223 ? 25.421 -5.850 -4.082 1.00 55.44 223 SER A N 1
ATOM 1773 C CA . SER A 1 223 ? 25.209 -4.996 -5.260 1.00 55.44 223 SER A CA 1
ATOM 1774 C C . SER A 1 223 ? 24.452 -5.619 -6.448 1.00 55.44 223 SER A C 1
ATOM 1776 O O . SER A 1 223 ? 24.449 -5.033 -7.528 1.00 55.44 223 SER A O 1
ATOM 1778 N N . GLY A 1 224 ? 23.806 -6.777 -6.286 1.00 61.72 224 GLY A N 1
ATOM 1779 C CA . GLY A 1 224 ? 23.216 -7.528 -7.402 1.00 61.72 224 GLY A CA 1
ATOM 1780 C C . GLY A 1 224 ? 21.689 -7.581 -7.464 1.00 61.72 224 GLY A C 1
ATOM 1781 O O . GLY A 1 224 ? 21.140 -7.592 -8.561 1.00 61.72 224 GLY A O 1
ATOM 1782 N N . ASN A 1 225 ? 20.989 -7.641 -6.326 1.00 65.06 225 ASN A N 1
ATOM 1783 C CA . ASN A 1 225 ? 19.539 -7.863 -6.322 1.00 65.06 225 ASN A CA 1
ATOM 1784 C C . ASN A 1 225 ? 18.879 -7.232 -5.089 1.00 65.06 225 ASN A C 1
ATOM 1786 O O . ASN A 1 225 ? 18.796 -7.839 -4.023 1.00 65.06 225 ASN A O 1
ATOM 1790 N N . THR A 1 226 ? 18.427 -5.986 -5.226 1.00 64.75 226 THR A N 1
ATOM 1791 C CA . THR A 1 226 ? 17.760 -5.248 -4.142 1.00 64.75 226 THR A CA 1
ATOM 1792 C C . THR A 1 226 ? 16.264 -5.516 -4.048 1.00 64.75 226 THR A C 1
ATOM 1794 O O . THR A 1 226 ? 15.645 -5.057 -3.088 1.00 64.75 226 THR A O 1
ATOM 1797 N N . ASN A 1 227 ? 15.697 -6.264 -4.999 1.00 67.44 227 ASN A N 1
ATOM 1798 C CA . ASN A 1 227 ? 14.256 -6.293 -5.268 1.00 67.44 227 ASN A CA 1
ATOM 1799 C C . ASN A 1 227 ? 13.444 -7.033 -4.198 1.00 67.44 227 ASN A C 1
ATOM 1801 O O . ASN A 1 227 ? 12.225 -7.045 -4.274 1.00 67.44 227 ASN A O 1
ATOM 1805 N N . ASN A 1 228 ? 14.108 -7.607 -3.192 1.00 76.44 228 ASN A N 1
ATOM 1806 C CA . ASN A 1 228 ? 13.492 -8.327 -2.077 1.00 76.44 228 ASN A CA 1
ATOM 1807 C C . ASN A 1 228 ? 13.875 -7.753 -0.701 1.00 76.44 228 ASN A C 1
ATOM 1809 O O . ASN A 1 228 ? 13.552 -8.337 0.332 1.00 76.44 228 ASN A O 1
ATOM 1813 N N . ASN A 1 229 ? 14.595 -6.631 -0.665 1.00 86.38 229 ASN A N 1
ATOM 1814 C CA . ASN A 1 229 ? 14.914 -5.975 0.597 1.00 86.38 229 ASN A CA 1
ATOM 1815 C C . ASN A 1 229 ? 13.694 -5.239 1.155 1.00 86.38 229 ASN A C 1
ATOM 1817 O O . ASN A 1 229 ? 12.787 -4.905 0.409 1.00 86.38 229 ASN A O 1
ATOM 1821 N N . LEU A 1 230 ? 13.693 -4.915 2.447 1.00 91.00 230 LEU A N 1
ATOM 1822 C CA . LEU A 1 230 ? 12.694 -4.002 3.006 1.00 91.00 230 LEU A CA 1
ATOM 1823 C C . LEU A 1 230 ? 12.952 -2.565 2.527 1.00 91.00 230 LEU A C 1
ATOM 1825 O O . LEU A 1 230 ? 14.105 -2.149 2.386 1.00 91.00 230 LEU A O 1
ATOM 1829 N N . GLU A 1 231 ? 11.891 -1.805 2.267 1.00 92.12 231 GLU A N 1
ATOM 1830 C CA . GLU A 1 231 ? 12.001 -0.408 1.832 1.00 92.12 231 GLU A CA 1
ATOM 1831 C C . GLU A 1 231 ? 12.318 0.523 3.019 1.00 92.12 231 GLU A C 1
ATOM 1833 O O . GLU A 1 231 ? 11.655 0.518 4.052 1.00 92.12 231 GLU A O 1
ATOM 1838 N N . VAL A 1 232 ? 13.368 1.333 2.899 1.00 92.12 232 VAL A N 1
ATOM 1839 C CA . VAL A 1 232 ? 13.975 2.040 4.044 1.00 92.12 232 VAL A CA 1
ATOM 1840 C C . VAL A 1 232 ? 13.140 3.183 4.628 1.00 92.12 232 VAL A C 1
ATOM 1842 O O . VAL A 1 232 ? 13.394 3.602 5.756 1.00 92.12 232 VAL A O 1
ATOM 1845 N N . ASN A 1 233 ? 12.174 3.710 3.879 1.00 93.88 233 ASN A N 1
ATOM 1846 C CA . ASN A 1 233 ? 11.327 4.833 4.276 1.00 93.88 233 ASN A CA 1
ATOM 1847 C C . ASN A 1 233 ? 9.979 4.385 4.868 1.00 93.88 233 ASN A C 1
ATOM 1849 O O . ASN A 1 233 ? 9.191 5.231 5.301 1.00 93.88 233 ASN A O 1
ATOM 1853 N N . HIS A 1 234 ? 9.694 3.082 4.923 1.00 94.25 234 HIS A N 1
ATOM 1854 C CA . HIS A 1 234 ? 8.526 2.570 5.641 1.00 94.25 234 HIS A CA 1
ATOM 1855 C C . HIS A 1 234 ? 8.725 2.700 7.151 1.00 94.25 234 HIS A C 1
ATOM 1857 O O . HIS A 1 234 ? 9.821 2.513 7.682 1.00 94.25 234 HIS A O 1
ATOM 1863 N N . THR A 1 235 ? 7.646 3.014 7.869 1.00 94.44 235 THR A N 1
ATOM 1864 C CA . THR A 1 235 ? 7.717 3.238 9.320 1.00 94.44 235 THR A CA 1
ATOM 1865 C C . THR A 1 235 ? 7.450 1.967 10.116 1.00 94.44 235 THR A C 1
ATOM 1867 O O . THR A 1 235 ? 7.992 1.807 11.210 1.00 94.44 235 THR A O 1
ATOM 1870 N N . HIS A 1 236 ? 6.664 1.040 9.563 1.00 94.62 236 HIS A N 1
ATOM 1871 C CA . HIS A 1 236 ? 6.321 -0.228 10.197 1.00 94.62 236 HIS A CA 1
ATOM 1872 C C . HIS A 1 236 ? 6.346 -1.375 9.197 1.00 94.62 236 HIS A C 1
ATOM 1874 O O . HIS A 1 236 ? 6.175 -1.188 7.996 1.00 94.62 236 HIS A O 1
ATOM 1880 N N . PHE A 1 237 ? 6.520 -2.580 9.730 1.00 94.38 237 PHE A N 1
ATOM 1881 C CA . PHE A 1 237 ? 6.613 -3.800 8.943 1.00 94.38 237 PHE A CA 1
ATOM 1882 C C . PHE A 1 237 ? 5.964 -4.956 9.681 1.00 94.38 237 PHE A C 1
ATOM 1884 O O . PHE A 1 237 ? 6.333 -5.226 10.832 1.00 94.38 237 PHE A O 1
ATOM 1891 N N . LEU A 1 238 ? 5.073 -5.647 8.982 1.00 94.56 238 LEU A N 1
ATOM 1892 C CA . LEU A 1 238 ? 4.490 -6.920 9.378 1.00 94.56 238 LEU A CA 1
ATOM 1893 C C . LEU A 1 238 ? 5.039 -7.978 8.426 1.00 94.56 238 LEU A C 1
ATOM 1895 O O . LEU A 1 238 ? 4.811 -7.915 7.219 1.00 94.56 238 LEU A O 1
ATOM 1899 N N . LEU A 1 239 ? 5.827 -8.895 8.974 1.00 93.62 239 LEU A N 1
ATOM 1900 C CA . LEU A 1 239 ? 6.547 -9.907 8.218 1.00 93.62 239 LEU A CA 1
ATOM 1901 C C . LEU A 1 239 ? 5.901 -11.260 8.484 1.00 93.62 239 LEU A C 1
ATOM 1903 O O . LEU A 1 239 ? 5.979 -11.769 9.602 1.00 93.62 239 LEU A O 1
ATOM 1907 N N . PHE A 1 240 ? 5.253 -11.835 7.483 1.00 91.94 240 PHE A N 1
ATOM 1908 C CA . PHE A 1 240 ? 4.495 -13.066 7.654 1.00 91.94 240 PHE A CA 1
ATOM 1909 C C . PHE A 1 240 ? 5.348 -14.276 7.323 1.00 91.94 240 PHE A C 1
ATOM 1911 O O . PHE A 1 240 ? 5.918 -14.389 6.242 1.00 91.94 240 PHE A O 1
ATOM 1918 N N . ASP A 1 241 ? 5.440 -15.202 8.266 1.00 91.06 241 ASP A N 1
ATOM 1919 C CA . ASP A 1 241 ? 6.158 -16.449 8.081 1.00 91.06 241 ASP A CA 1
ATOM 1920 C C . ASP A 1 241 ? 5.310 -17.417 7.253 1.00 91.06 241 ASP A C 1
ATOM 1922 O O . ASP A 1 241 ? 4.604 -18.289 7.770 1.00 91.06 241 ASP A O 1
ATOM 1926 N N . ASN A 1 242 ? 5.315 -17.183 5.944 1.00 83.12 242 ASN A N 1
ATOM 1927 C CA . ASN A 1 242 ? 4.568 -17.967 4.986 1.00 83.12 242 ASN A CA 1
ATOM 1928 C C . ASN A 1 242 ? 5.398 -19.155 4.506 1.00 83.12 242 ASN A C 1
ATOM 1930 O O . ASN A 1 242 ? 6.467 -19.015 3.910 1.00 83.12 242 ASN A O 1
ATOM 1934 N N . ASP A 1 243 ? 4.885 -20.356 4.780 1.00 77.44 243 ASP A N 1
ATOM 1935 C CA . ASP A 1 243 ? 5.477 -21.599 4.291 1.00 77.44 243 ASP A CA 1
ATOM 1936 C C . ASP A 1 243 ? 5.399 -21.728 2.771 1.00 77.44 243 ASP A C 1
ATOM 1938 O O . ASP A 1 243 ? 6.148 -22.506 2.176 1.00 77.44 243 ASP A O 1
ATOM 1942 N N . LYS A 1 244 ? 4.499 -20.969 2.142 1.00 70.62 244 LYS A N 1
ATOM 1943 C CA . LYS A 1 244 ? 4.249 -21.006 0.710 1.00 70.62 244 LYS A CA 1
ATOM 1944 C C . LYS A 1 244 ? 4.695 -19.694 0.090 1.00 70.62 244 LYS A C 1
ATOM 1946 O O . LYS A 1 244 ? 4.263 -18.625 0.489 1.00 70.62 244 LYS A O 1
ATOM 1951 N N . SER A 1 245 ? 5.547 -19.785 -0.922 1.00 64.00 245 SER A N 1
ATOM 1952 C CA . SER A 1 245 ? 6.043 -18.629 -1.669 1.00 64.00 245 SER A CA 1
ATOM 1953 C C . SER A 1 245 ? 5.044 -18.115 -2.715 1.00 64.00 245 SER A C 1
ATOM 1955 O O . SER A 1 245 ? 5.459 -17.508 -3.701 1.00 64.00 245 SER A O 1
ATOM 1957 N N . ASP A 1 246 ? 3.747 -18.421 -2.593 1.00 73.06 246 ASP A N 1
ATOM 1958 C CA . ASP A 1 246 ? 2.743 -17.877 -3.496 1.00 73.06 246 ASP A CA 1
ATOM 1959 C C . ASP A 1 246 ? 2.227 -16.553 -2.929 1.00 73.06 246 ASP A C 1
ATOM 1961 O O . ASP A 1 246 ? 1.415 -16.515 -2.009 1.00 73.06 246 ASP A O 1
ATOM 1965 N N . GLY A 1 247 ? 2.682 -15.437 -3.510 1.00 78.81 247 GLY A N 1
ATOM 1966 C CA . GLY A 1 247 ? 2.323 -14.071 -3.092 1.00 78.81 247 GLY A CA 1
ATOM 1967 C C . GLY A 1 247 ? 0.809 -13.786 -2.995 1.00 78.81 247 GLY A C 1
ATOM 1968 O O . GLY A 1 247 ? 0.388 -12.766 -2.460 1.00 78.81 247 GLY A O 1
ATOM 1969 N N . ARG A 1 248 ? -0.040 -14.710 -3.455 1.00 84.31 248 ARG A N 1
ATOM 1970 C CA . ARG A 1 248 ? -1.491 -14.704 -3.242 1.00 84.31 248 ARG A CA 1
ATOM 1971 C C . ARG A 1 248 ? -1.890 -14.733 -1.770 1.00 84.31 248 ARG A C 1
ATOM 1973 O O . ARG A 1 248 ? -2.800 -14.004 -1.387 1.00 84.31 248 ARG A O 1
ATOM 1980 N N . ALA A 1 249 ? -1.233 -15.548 -0.946 1.00 87.38 249 ALA A N 1
ATOM 1981 C CA . ALA A 1 249 ? -1.608 -15.673 0.461 1.00 87.38 249 ALA A CA 1
ATOM 1982 C C . ALA A 1 249 ? -1.355 -14.367 1.231 1.00 87.38 249 ALA A C 1
ATOM 1984 O O . ALA A 1 249 ? -2.240 -13.904 1.950 1.00 87.38 249 ALA A O 1
ATOM 1985 N N . ILE A 1 250 ? -0.198 -13.731 1.013 1.00 89.06 250 ILE A N 1
ATOM 1986 C CA . ILE A 1 250 ? 0.124 -12.440 1.636 1.00 89.06 250 ILE A CA 1
ATOM 1987 C C . ILE A 1 250 ? -0.794 -11.323 1.133 1.00 89.06 250 ILE A C 1
ATOM 1989 O O . ILE A 1 250 ? -1.250 -10.503 1.924 1.00 89.06 250 ILE A O 1
ATOM 1993 N N . ASN A 1 251 ? -1.137 -11.323 -0.156 1.00 90.00 251 ASN A N 1
ATOM 1994 C CA . ASN A 1 251 ? -2.055 -10.343 -0.723 1.00 90.00 251 ASN A CA 1
ATOM 1995 C C . ASN A 1 251 ? -3.464 -10.447 -0.129 1.00 90.00 251 ASN A C 1
ATOM 1997 O O . ASN A 1 251 ? -4.058 -9.431 0.227 1.00 90.00 251 ASN A O 1
ATOM 2001 N N . LYS A 1 252 ? -3.977 -11.671 0.031 1.00 91.25 252 LYS A N 1
ATOM 2002 C CA . LYS A 1 252 ? -5.261 -11.905 0.693 1.00 91.25 252 LYS A CA 1
ATOM 2003 C C . LYS A 1 252 ? -5.225 -11.468 2.158 1.00 91.25 252 LYS A C 1
ATOM 2005 O O . LYS A 1 252 ? -6.114 -10.768 2.622 1.00 91.25 252 LYS A O 1
ATOM 2010 N N . MET A 1 253 ? -4.170 -11.832 2.879 1.00 91.56 253 MET A N 1
ATOM 2011 C CA . MET A 1 253 ? -4.002 -11.437 4.276 1.00 91.56 253 MET A CA 1
ATOM 2012 C C . MET A 1 253 ? -3.926 -9.917 4.436 1.00 91.56 253 MET A C 1
ATOM 2014 O O . MET A 1 253 ? -4.544 -9.349 5.334 1.00 91.56 253 MET A O 1
ATOM 2018 N N . ARG A 1 254 ? -3.213 -9.244 3.528 1.00 94.00 254 ARG A N 1
ATOM 2019 C CA . ARG A 1 254 ? -3.168 -7.786 3.452 1.00 94.00 254 ARG A CA 1
ATOM 2020 C C . ARG A 1 254 ? -4.560 -7.201 3.252 1.00 94.00 254 ARG A C 1
ATOM 2022 O O . ARG A 1 254 ? -4.924 -6.291 3.990 1.00 94.00 254 ARG A O 1
ATOM 2029 N N . LEU A 1 255 ? -5.331 -7.732 2.303 1.00 94.75 255 LEU A N 1
ATOM 2030 C CA . LEU A 1 255 ? -6.713 -7.324 2.083 1.00 94.75 255 LEU A CA 1
ATOM 2031 C C . LEU A 1 255 ? -7.518 -7.420 3.386 1.00 94.75 255 LEU A C 1
ATOM 2033 O O . LEU A 1 255 ? -8.139 -6.448 3.802 1.00 94.75 255 LEU A O 1
ATOM 2037 N N . ASP A 1 256 ? -7.487 -8.570 4.052 1.00 95.38 256 ASP A N 1
ATOM 2038 C CA . ASP A 1 256 ? -8.282 -8.808 5.258 1.00 95.38 256 ASP A CA 1
ATOM 2039 C C . ASP A 1 256 ? -7.874 -7.873 6.412 1.00 95.38 256 ASP A C 1
ATOM 2041 O O . ASP A 1 256 ? -8.743 -7.278 7.051 1.00 95.38 256 ASP A O 1
ATOM 2045 N N . ILE A 1 257 ? -6.573 -7.614 6.589 1.00 95.38 257 ILE A N 1
ATOM 2046 C CA . ILE A 1 257 ? -6.057 -6.627 7.553 1.00 95.38 257 ILE A CA 1
ATOM 2047 C C . ILE A 1 257 ? -6.520 -5.204 7.216 1.00 95.38 257 ILE A C 1
ATOM 2049 O O . ILE A 1 257 ? -6.904 -4.462 8.117 1.00 95.38 257 ILE A O 1
ATOM 2053 N N . GLU A 1 258 ? -6.503 -4.799 5.944 1.00 95.56 258 GLU A N 1
ATOM 2054 C CA . GLU A 1 258 ? -6.960 -3.468 5.519 1.00 95.56 258 GLU A CA 1
ATOM 2055 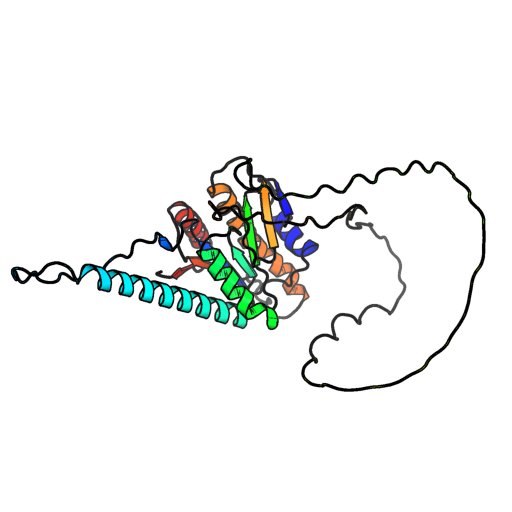C C . GLU A 1 258 ? -8.440 -3.239 5.857 1.00 95.56 258 GLU A C 1
ATOM 2057 O O . GLU A 1 258 ? -8.804 -2.187 6.394 1.00 95.56 258 GLU A O 1
ATOM 2062 N N . TYR A 1 259 ? -9.298 -4.231 5.598 1.00 95.75 259 TYR A N 1
ATOM 2063 C CA . TYR A 1 259 ? -10.715 -4.136 5.951 1.00 95.75 259 TYR A CA 1
ATOM 2064 C C . TYR A 1 259 ? -10.942 -4.195 7.452 1.00 95.75 259 TYR A C 1
ATOM 2066 O O . TYR A 1 259 ? -11.786 -3.450 7.951 1.00 95.75 259 TYR A O 1
ATOM 2074 N N . GLU A 1 260 ? -10.201 -5.021 8.183 1.00 95.12 260 GLU A N 1
ATOM 2075 C CA . GLU A 1 260 ? -10.361 -5.084 9.631 1.00 95.12 260 GLU A CA 1
ATOM 2076 C C . GLU A 1 260 ? -9.890 -3.788 10.304 1.00 95.12 260 GLU A C 1
ATOM 2078 O O . GLU A 1 260 ? -10.597 -3.237 11.148 1.00 95.12 260 GLU A O 1
ATOM 2083 N N . LEU A 1 261 ? -8.808 -3.177 9.808 1.00 93.12 261 LEU A N 1
ATOM 2084 C CA . LEU A 1 261 ? -8.393 -1.827 10.200 1.00 93.12 261 LEU A CA 1
ATOM 2085 C C . LEU A 1 261 ? -9.493 -0.792 9.962 1.00 93.12 261 LEU A C 1
ATOM 2087 O O . LEU A 1 261 ? -9.714 0.085 10.803 1.00 93.12 261 LEU A O 1
ATOM 2091 N N . SER A 1 262 ? -10.200 -0.889 8.832 1.00 92.75 262 SER A N 1
ATOM 2092 C CA . SER A 1 262 ? -11.268 0.059 8.506 1.00 92.75 262 SER A CA 1
ATOM 2093 C C . SER A 1 262 ? -12.474 -0.031 9.449 1.00 92.75 262 SER A C 1
ATOM 2095 O O . SER A 1 262 ? -13.141 0.984 9.685 1.00 92.75 262 SER A O 1
ATOM 2097 N N . LYS A 1 263 ? -12.717 -1.222 10.021 1.00 91.19 263 LYS A N 1
ATOM 2098 C CA . LYS A 1 263 ? -13.776 -1.484 11.001 1.00 91.19 263 LYS A CA 1
ATOM 2099 C C . LYS A 1 263 ? -13.350 -1.121 12.417 1.00 91.19 263 LYS A C 1
ATOM 2101 O O . LYS A 1 263 ? -14.084 -0.413 13.101 1.00 91.19 263 LYS A O 1
ATOM 2106 N N . GLU A 1 264 ? -12.189 -1.587 12.878 1.00 80.50 264 GLU A N 1
ATOM 2107 C CA . GLU A 1 264 ? -11.795 -1.477 14.289 1.00 80.50 264 GLU A CA 1
ATOM 2108 C C . GLU A 1 264 ? -11.553 -0.026 14.703 1.00 80.50 264 GLU A C 1
ATOM 2110 O O . GLU A 1 264 ? -11.954 0.416 15.783 1.00 80.50 264 GLU A O 1
ATOM 2115 N N . ALA A 1 265 ? -10.995 0.775 13.801 1.00 67.94 265 ALA A N 1
ATOM 2116 C CA . ALA A 1 265 ? -10.791 2.184 14.066 1.00 67.94 265 ALA A CA 1
ATOM 2117 C C . ALA A 1 265 ? -12.112 2.968 14.226 1.00 67.94 265 ALA A C 1
ATOM 2119 O O . ALA A 1 265 ? -12.100 4.044 14.825 1.00 67.94 265 ALA A O 1
ATOM 2120 N N . LYS A 1 266 ? -13.275 2.421 13.826 1.00 66.31 266 LYS A N 1
ATOM 2121 C CA . LYS A 1 266 ? -14.582 2.972 14.235 1.00 66.31 266 LYS A CA 1
ATOM 2122 C C . LYS A 1 266 ? -14.731 2.998 15.750 1.00 66.31 266 LYS A C 1
ATOM 2124 O O . LYS A 1 266 ? -15.176 4.005 16.301 1.00 66.31 266 LYS A O 1
ATOM 2129 N N . SER A 1 267 ? -14.371 1.899 16.411 1.00 64.50 267 SER A N 1
ATOM 2130 C CA . SER A 1 267 ? -14.521 1.729 17.856 1.00 64.50 267 SER A CA 1
ATOM 2131 C C . SER A 1 267 ? -13.648 2.733 18.607 1.00 64.50 267 SER A C 1
ATOM 2133 O O . SER A 1 267 ? -14.131 3.393 19.521 1.00 64.50 267 SER A O 1
ATOM 2135 N N . ALA A 1 268 ? -12.410 2.941 18.146 1.00 63.38 268 ALA A N 1
ATOM 2136 C CA . ALA A 1 268 ? -11.486 3.910 18.737 1.00 63.38 268 ALA A CA 1
ATOM 2137 C C . ALA A 1 268 ? -11.874 5.380 18.456 1.00 63.38 268 ALA A C 1
ATOM 2139 O O . ALA A 1 268 ? -11.726 6.248 19.319 1.00 63.38 268 ALA A O 1
ATOM 2140 N N . VAL A 1 269 ? -12.388 5.692 17.259 1.00 60.25 269 VAL A N 1
ATOM 2141 C CA . VAL A 1 269 ? -12.772 7.069 16.881 1.00 60.25 269 VAL A CA 1
ATOM 2142 C C . VAL A 1 269 ? -14.042 7.532 17.598 1.00 60.25 269 VAL A C 1
ATOM 2144 O O . VAL A 1 269 ? -14.137 8.712 17.953 1.00 60.25 269 VAL A O 1
ATOM 2147 N N . ASN A 1 270 ? -14.987 6.625 17.867 1.00 57.91 270 ASN A N 1
ATOM 2148 C CA . ASN A 1 270 ? -16.222 6.937 18.596 1.00 57.91 270 ASN A CA 1
ATOM 2149 C C . ASN A 1 270 ? -15.962 7.503 20.000 1.00 57.91 270 ASN A C 1
ATOM 2151 O O . ASN A 1 270 ? -16.752 8.307 20.494 1.00 57.91 270 ASN A O 1
ATOM 2155 N N . GLU A 1 271 ? -14.834 7.157 20.618 1.00 59.41 271 GLU A N 1
ATOM 2156 C CA . GLU A 1 271 ? -14.435 7.708 21.914 1.00 59.41 271 GLU A CA 1
ATOM 2157 C C . GLU A 1 271 ? -13.799 9.103 21.801 1.00 59.41 271 GLU A C 1
ATOM 2159 O O . GLU A 1 271 ? -13.815 9.871 22.766 1.00 59.41 271 GLU A O 1
ATOM 2164 N N . CYS A 1 272 ? -13.254 9.466 20.631 1.00 51.81 272 CYS A N 1
ATOM 2165 C CA . CYS A 1 272 ? -12.312 10.576 20.532 1.00 51.81 272 CYS A CA 1
ATOM 2166 C C . CYS A 1 272 ? -12.859 11.871 19.908 1.00 51.81 272 CYS A C 1
ATOM 2168 O O . CYS A 1 272 ? -12.368 12.907 20.330 1.00 51.81 272 CYS A O 1
ATOM 2170 N N . HIS A 1 273 ? -13.855 11.896 19.000 1.00 49.34 273 HIS A N 1
ATOM 2171 C CA . HIS A 1 273 ? -14.626 13.110 18.598 1.00 49.34 273 HIS A CA 1
ATOM 2172 C C . HIS A 1 273 ? -15.638 12.840 17.452 1.00 49.34 273 HIS A C 1
ATOM 2174 O O . HIS A 1 273 ? -15.306 12.154 16.496 1.00 49.34 273 HIS A O 1
ATOM 2180 N N . ARG A 1 274 ? -16.817 13.494 17.533 1.00 52.53 274 ARG A N 1
ATOM 2181 C CA . ARG A 1 274 ? -17.915 13.863 16.579 1.00 52.53 274 ARG A CA 1
ATOM 2182 C C . ARG A 1 274 ? -17.999 13.408 15.099 1.00 52.53 274 ARG A C 1
ATOM 2184 O O . ARG A 1 274 ? -19.013 13.709 14.479 1.00 52.53 274 ARG A O 1
ATOM 2191 N N . TRP A 1 275 ? -17.013 12.759 14.491 1.00 52.34 275 TRP A N 1
ATOM 2192 C CA . TRP A 1 275 ? -17.027 12.470 13.048 1.00 52.34 275 TRP A CA 1
ATOM 2193 C C . TRP A 1 275 ? -17.860 11.238 12.661 1.00 52.34 275 TRP A C 1
ATOM 2195 O O . TRP A 1 275 ? -18.299 11.161 11.519 1.00 52.34 275 TRP A O 1
ATOM 2205 N N . ASN A 1 276 ? -18.157 10.336 13.602 1.00 52.78 276 ASN A N 1
ATOM 2206 C CA . ASN A 1 276 ? -18.797 9.048 13.310 1.00 52.78 276 ASN A CA 1
ATOM 2207 C C . ASN A 1 276 ? -20.192 8.872 13.934 1.00 52.78 276 ASN A C 1
ATOM 2209 O O . ASN A 1 276 ? -20.563 7.765 14.312 1.00 52.78 276 ASN A O 1
ATOM 2213 N N . GLU A 1 277 ? -21.025 9.917 13.992 1.00 58.94 277 GLU A N 1
ATOM 2214 C CA . GLU A 1 277 ? -22.450 9.709 14.331 1.00 58.94 277 GLU A CA 1
ATOM 2215 C C . GLU A 1 277 ? -23.161 8.799 13.307 1.00 58.94 277 GLU A C 1
ATOM 2217 O O . GLU A 1 277 ? -24.156 8.158 13.635 1.00 58.94 277 GLU A O 1
ATOM 2222 N N . SER A 1 278 ? -22.630 8.693 12.083 1.00 64.56 278 SER A N 1
ATOM 2223 C CA . SER A 1 278 ? -23.177 7.844 11.021 1.00 64.56 278 SER A CA 1
ATOM 2224 C C . SER A 1 278 ? -22.719 6.380 11.061 1.00 64.56 278 SER A C 1
ATOM 2226 O O . SER A 1 278 ? -23.264 5.579 10.309 1.00 64.56 278 SER A O 1
ATOM 2228 N N . GLY A 1 279 ? -21.742 6.005 11.900 1.00 69.81 279 GLY A N 1
ATOM 2229 C CA . GLY A 1 279 ? -21.265 4.613 12.002 1.00 69.81 279 GLY A CA 1
ATOM 2230 C C . GLY A 1 279 ? -20.543 4.057 10.759 1.00 69.81 279 GLY A C 1
ATOM 2231 O O . GLY A 1 279 ? -20.407 2.838 10.622 1.00 69.81 279 GLY A O 1
ATOM 2232 N N . ASN A 1 280 ? -20.082 4.927 9.855 1.00 81.31 280 ASN A N 1
ATOM 2233 C CA . ASN A 1 280 ? -19.437 4.528 8.598 1.00 81.31 280 ASN A CA 1
ATOM 2234 C C . ASN A 1 280 ? -18.011 3.990 8.812 1.00 81.31 280 ASN A C 1
ATOM 2236 O O . ASN A 1 280 ? -17.309 4.431 9.723 1.00 81.31 280 ASN A O 1
ATOM 2240 N N . ASP A 1 281 ? -17.588 3.032 7.977 1.00 89.50 281 ASP A N 1
ATOM 2241 C CA . ASP A 1 281 ? -16.201 2.533 7.917 1.00 89.50 281 ASP A CA 1
ATOM 2242 C C . ASP A 1 281 ? -15.229 3.628 7.497 1.00 89.50 281 ASP A C 1
ATOM 2244 O O . ASP A 1 281 ? -15.602 4.586 6.811 1.00 89.50 281 ASP A O 1
ATOM 2248 N N . ILE A 1 282 ? -13.968 3.482 7.912 1.00 91.38 282 ILE A N 1
ATOM 2249 C CA . ILE A 1 282 ? -12.905 4.312 7.351 1.00 91.38 282 ILE A CA 1
ATOM 2250 C C . ILE A 1 282 ? -12.814 4.000 5.858 1.00 91.38 282 ILE A C 1
ATOM 2252 O O . ILE A 1 282 ? -12.703 2.831 5.488 1.00 91.38 282 ILE A O 1
ATOM 2256 N N . PRO A 1 283 ? -12.829 5.016 4.983 1.00 94.88 283 PRO A N 1
ATOM 2257 C CA . PRO A 1 283 ? -12.690 4.774 3.560 1.00 94.88 283 PRO A CA 1
ATOM 2258 C C . PRO A 1 283 ? -11.322 4.157 3.254 1.00 94.88 283 PRO A C 1
ATOM 2260 O O . PRO A 1 283 ? -10.288 4.641 3.721 1.00 94.88 283 PRO A O 1
ATOM 2263 N N . ILE A 1 284 ? -11.334 3.113 2.429 1.00 97.06 284 ILE A N 1
ATOM 2264 C CA . ILE A 1 284 ? -10.142 2.529 1.815 1.00 97.06 284 ILE A CA 1
ATOM 2265 C C . ILE A 1 284 ? -10.126 2.969 0.353 1.00 97.06 284 ILE A C 1
ATOM 2267 O O . ILE A 1 284 ? -11.105 2.746 -0.358 1.00 97.06 284 ILE A O 1
ATOM 2271 N N . VAL A 1 285 ? -9.032 3.580 -0.097 1.00 97.81 285 VAL A N 1
ATOM 2272 C CA . VAL A 1 285 ? -8.798 3.920 -1.507 1.00 97.81 285 VAL A CA 1
ATOM 2273 C C . VAL A 1 285 ? -7.614 3.111 -2.007 1.00 97.81 285 VAL A C 1
ATOM 2275 O O . VAL A 1 285 ? -6.561 3.094 -1.367 1.00 97.81 285 VAL A O 1
ATOM 2278 N N . ILE A 1 286 ? -7.787 2.460 -3.155 1.00 97.94 286 ILE A N 1
ATOM 2279 C CA . ILE A 1 286 ? -6.740 1.657 -3.781 1.00 97.94 286 ILE A CA 1
ATOM 2280 C C . ILE A 1 286 ? -6.061 2.480 -4.864 1.00 97.94 286 ILE A C 1
ATOM 2282 O O . ILE A 1 286 ? -6.732 3.017 -5.744 1.00 97.94 286 ILE A O 1
ATOM 2286 N N . LEU A 1 287 ? -4.737 2.567 -4.816 1.00 97.12 287 LEU A N 1
ATOM 2287 C CA . LEU A 1 287 ? -3.925 3.185 -5.857 1.00 97.12 287 LEU A CA 1
ATOM 2288 C C . LEU A 1 287 ? -3.150 2.094 -6.593 1.00 97.12 287 LEU A C 1
ATOM 2290 O O . LEU A 1 287 ? -2.221 1.512 -6.035 1.00 97.12 287 LEU A O 1
ATOM 2294 N N . LEU A 1 288 ? -3.533 1.825 -7.840 1.00 95.75 288 LEU A N 1
ATOM 2295 C CA . LEU A 1 288 ? -2.830 0.906 -8.726 1.00 95.75 288 LEU A CA 1
ATOM 2296 C C . LEU A 1 288 ? -1.818 1.689 -9.563 1.00 95.75 288 LEU A C 1
ATOM 2298 O O . LEU A 1 288 ? -2.211 2.483 -10.421 1.00 95.75 288 LEU A O 1
ATOM 2302 N N . LEU A 1 289 ? -0.531 1.454 -9.308 1.00 91.62 289 LEU A N 1
ATOM 2303 C CA . LEU A 1 289 ? 0.560 2.039 -10.097 1.00 91.62 289 LEU A CA 1
ATOM 2304 C C . LEU A 1 289 ? 1.064 1.073 -11.171 1.00 91.62 289 LEU A C 1
ATOM 2306 O O . LEU A 1 289 ? 1.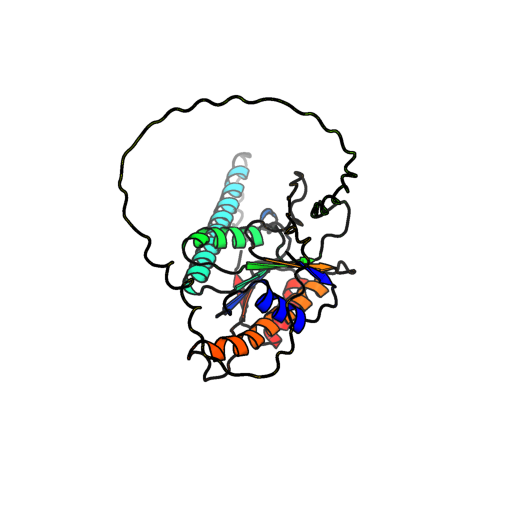403 1.497 -12.267 1.00 91.62 289 LEU A O 1
ATOM 2310 N N . ASP A 1 290 ? 1.115 -0.214 -10.844 1.00 88.50 290 ASP A N 1
ATOM 2311 C CA . ASP A 1 290 ? 1.498 -1.295 -11.749 1.00 88.50 290 ASP A CA 1
ATOM 2312 C C . ASP A 1 290 ? 0.995 -2.626 -11.170 1.00 88.50 290 ASP A C 1
ATOM 2314 O O . ASP A 1 290 ? 0.760 -2.728 -9.961 1.00 88.50 290 ASP A O 1
ATOM 2318 N N . GLY A 1 291 ? 0.827 -3.650 -12.000 1.00 87.94 291 GLY A N 1
ATOM 2319 C CA . GLY A 1 291 ? 0.309 -4.934 -11.551 1.00 87.94 291 GLY A CA 1
ATOM 2320 C C . GLY A 1 291 ? 0.351 -6.036 -12.600 1.00 87.94 291 GLY A C 1
ATOM 2321 O O . GLY A 1 291 ? 0.293 -5.784 -13.800 1.00 87.94 291 GLY A O 1
ATOM 2322 N N . ASP A 1 292 ? 0.423 -7.277 -12.131 1.00 89.19 292 ASP A N 1
ATOM 2323 C CA . ASP A 1 292 ? 0.234 -8.475 -12.950 1.00 89.19 292 ASP A CA 1
ATOM 2324 C C . ASP A 1 292 ? -1.158 -9.092 -12.718 1.00 89.19 292 ASP A C 1
ATOM 2326 O O . ASP A 1 292 ? -2.049 -8.486 -12.115 1.00 89.19 292 ASP A O 1
ATOM 2330 N N . SER A 1 293 ? -1.360 -10.327 -13.187 1.00 91.00 293 SER A N 1
ATOM 2331 C CA . SER A 1 293 ? -2.590 -11.081 -12.927 1.00 91.00 293 SER A CA 1
ATOM 2332 C C . SER A 1 293 ? -2.889 -11.236 -11.434 1.00 91.00 293 SER A C 1
ATOM 2334 O O . SER A 1 293 ? -4.052 -11.202 -11.049 1.00 91.00 293 SER A O 1
ATOM 2336 N N . THR A 1 294 ? -1.861 -11.363 -10.590 1.00 89.50 294 THR A N 1
ATOM 2337 C CA . THR A 1 294 ? -2.018 -11.474 -9.135 1.00 89.50 294 THR A CA 1
ATOM 2338 C C . THR A 1 294 ? -2.537 -10.164 -8.558 1.00 89.50 294 THR A C 1
ATOM 2340 O O . THR A 1 294 ? -3.428 -10.172 -7.713 1.00 89.50 294 THR A O 1
ATOM 2343 N N . THR A 1 295 ? -2.025 -9.024 -9.028 1.00 91.44 295 THR A N 1
ATOM 2344 C CA . THR A 1 295 ? -2.552 -7.713 -8.632 1.00 91.44 295 THR A CA 1
ATOM 2345 C C . THR A 1 295 ? -4.015 -7.561 -9.047 1.00 91.44 295 THR A C 1
ATOM 2347 O O . THR A 1 295 ? -4.826 -7.115 -8.242 1.00 91.44 295 THR A O 1
ATOM 2350 N N . LEU A 1 296 ? -4.383 -7.977 -10.264 1.00 93.75 296 LEU A N 1
ATOM 2351 C CA . LEU A 1 296 ? -5.771 -7.915 -10.738 1.00 93.75 296 LEU A CA 1
ATOM 2352 C C . LEU A 1 296 ? -6.732 -8.783 -9.911 1.00 93.75 296 LEU A C 1
ATOM 2354 O O . LEU A 1 296 ? -7.859 -8.353 -9.668 1.00 93.75 296 LEU A O 1
ATOM 2358 N N . GLU A 1 297 ? -6.300 -9.961 -9.449 1.00 92.69 297 GLU A N 1
ATOM 2359 C CA . GLU A 1 297 ? -7.088 -10.801 -8.531 1.00 92.69 297 GLU A CA 1
ATOM 2360 C C . GLU A 1 297 ? -7.431 -10.028 -7.244 1.00 92.69 297 GLU A C 1
ATOM 2362 O O . GLU A 1 297 ? -8.599 -9.937 -6.868 1.00 92.69 297 GLU A O 1
ATOM 2367 N N . VAL A 1 298 ? -6.444 -9.363 -6.633 1.00 92.75 298 VAL A N 1
ATOM 2368 C CA . VAL A 1 298 ? -6.641 -8.540 -5.421 1.00 92.75 298 VAL A CA 1
ATOM 2369 C C . VAL A 1 298 ? -7.571 -7.356 -5.681 1.00 92.75 298 VAL A C 1
ATOM 2371 O O . VAL A 1 298 ? -8.422 -7.030 -4.854 1.00 92.75 298 VAL A O 1
ATOM 2374 N N . LEU A 1 299 ? -7.442 -6.706 -6.841 1.00 95.19 299 LEU A N 1
ATOM 2375 C CA . LEU A 1 299 ? -8.330 -5.604 -7.214 1.00 95.19 299 LEU A CA 1
ATOM 2376 C C . LEU A 1 299 ? -9.774 -6.069 -7.409 1.00 95.19 299 LEU A C 1
ATOM 2378 O O . LEU A 1 299 ? -10.687 -5.338 -7.033 1.00 95.19 299 LEU A O 1
ATOM 2382 N N . SER A 1 300 ? -9.991 -7.269 -7.953 1.00 96.62 300 SER A N 1
ATOM 2383 C CA . SER A 1 300 ? -11.332 -7.854 -8.052 1.00 96.62 300 SER A CA 1
ATOM 2384 C C . SER A 1 300 ? -11.965 -8.005 -6.669 1.00 96.62 300 SER A C 1
ATOM 2386 O O . SER A 1 300 ? -13.114 -7.615 -6.478 1.00 96.62 300 SER A O 1
ATOM 2388 N N . GLU A 1 301 ? -11.205 -8.483 -5.681 1.00 95.31 301 GLU A N 1
ATOM 2389 C CA . GLU A 1 301 ? -11.700 -8.620 -4.307 1.00 95.31 301 GLU A CA 1
ATOM 2390 C C . GLU A 1 301 ? -11.990 -7.255 -3.649 1.00 95.31 301 GLU A C 1
ATOM 2392 O O . GLU A 1 301 ? -12.962 -7.112 -2.902 1.00 95.31 301 GLU A O 1
ATOM 2397 N N . HIS A 1 302 ? -11.200 -6.218 -3.951 1.00 95.69 302 HIS A N 1
ATOM 2398 C CA . HIS A 1 302 ? -11.500 -4.845 -3.523 1.00 95.69 302 HIS A CA 1
ATOM 2399 C C . HIS A 1 302 ? -12.773 -4.280 -4.169 1.00 95.69 302 HIS A C 1
ATOM 2401 O O . HIS A 1 302 ? -13.537 -3.577 -3.500 1.00 95.69 302 HIS A O 1
ATOM 2407 N N . LEU A 1 303 ? -13.017 -4.579 -5.450 1.00 96.25 303 LEU A N 1
ATOM 2408 C CA . LEU A 1 303 ? -14.234 -4.167 -6.154 1.00 96.25 303 LEU A CA 1
ATOM 2409 C C . LEU A 1 303 ? -15.478 -4.816 -5.546 1.00 96.25 303 LEU A C 1
ATOM 2411 O O . LEU A 1 303 ? -16.464 -4.119 -5.314 1.00 96.25 303 LEU A O 1
ATOM 2415 N N . ASP A 1 304 ? -15.412 -6.106 -5.210 1.00 96.31 304 ASP A N 1
ATOM 2416 C CA . ASP A 1 304 ? -16.510 -6.824 -4.546 1.00 96.31 304 ASP A CA 1
ATOM 2417 C C . ASP A 1 304 ? -16.867 -6.202 -3.186 1.00 96.31 304 ASP A C 1
ATOM 2419 O O . ASP A 1 304 ? -18.025 -6.194 -2.760 1.00 96.31 304 ASP A O 1
ATOM 2423 N N . LYS A 1 305 ? -15.871 -5.617 -2.516 1.00 94.00 305 LYS A N 1
ATOM 2424 C CA . LYS A 1 305 ? -16.016 -4.888 -1.252 1.00 94.00 305 LYS A CA 1
ATOM 2425 C C . LYS A 1 305 ? -16.300 -3.383 -1.442 1.00 94.00 305 LYS A C 1
ATOM 2427 O O . LYS A 1 305 ? -16.331 -2.642 -0.462 1.00 94.00 305 LYS A O 1
ATOM 2432 N N . ASN A 1 306 ? -16.578 -2.933 -2.671 1.00 95.50 306 ASN A N 1
ATOM 2433 C CA . ASN A 1 306 ? -16.902 -1.550 -3.053 1.00 95.50 306 ASN A CA 1
ATOM 2434 C C . ASN A 1 306 ? -15.816 -0.509 -2.722 1.00 95.50 306 ASN A C 1
ATOM 2436 O O . ASN A 1 306 ? -16.127 0.660 -2.475 1.00 95.50 306 ASN A O 1
ATOM 2440 N N . SER A 1 307 ? -14.542 -0.902 -2.717 1.00 95.94 307 SER A N 1
ATOM 2441 C CA . SER A 1 307 ? -13.450 0.055 -2.535 1.00 95.94 307 SER A CA 1
ATOM 2442 C C . SER A 1 307 ? -13.143 0.798 -3.840 1.00 95.94 307 SER A C 1
ATOM 2444 O O . SER A 1 307 ? -12.955 0.158 -4.875 1.00 95.94 307 SER A O 1
ATOM 2446 N N . PRO A 1 308 ? -13.070 2.142 -3.831 1.00 97.50 308 PRO A N 1
ATOM 2447 C CA . PRO A 1 308 ? -12.663 2.911 -5.001 1.00 97.50 308 PRO A CA 1
ATOM 2448 C C . PRO A 1 308 ? -11.218 2.595 -5.400 1.00 97.50 308 PRO A C 1
ATOM 2450 O O . PRO A 1 308 ? -10.317 2.580 -4.558 1.00 97.50 308 PRO A O 1
ATOM 2453 N N . ILE A 1 309 ? -11.004 2.402 -6.702 1.00 97.81 309 ILE A N 1
ATOM 2454 C CA . ILE A 1 309 ? -9.697 2.116 -7.300 1.00 97.81 309 ILE A CA 1
ATOM 2455 C C . ILE A 1 309 ? -9.313 3.262 -8.234 1.00 97.81 309 ILE A C 1
ATOM 2457 O O . ILE A 1 309 ? -10.074 3.638 -9.124 1.00 97.81 309 ILE A O 1
ATOM 2461 N N . VAL A 1 310 ? -8.113 3.798 -8.038 1.00 97.25 310 VAL A N 1
ATOM 2462 C CA . VAL A 1 310 ? -7.477 4.791 -8.902 1.00 97.25 310 VAL A CA 1
ATOM 2463 C C . VAL A 1 310 ? -6.347 4.103 -9.652 1.00 97.25 310 VAL A C 1
ATOM 2465 O O . VAL A 1 310 ? -5.394 3.626 -9.039 1.00 97.25 310 VAL A O 1
ATOM 2468 N N . VAL A 1 311 ? -6.454 4.052 -10.978 1.00 95.75 311 VAL A N 1
ATOM 2469 C CA . VAL A 1 311 ? -5.421 3.485 -11.853 1.00 95.75 311 VAL A CA 1
ATOM 2470 C C . VAL A 1 311 ? -4.584 4.618 -12.427 1.00 95.75 311 VAL A C 1
ATOM 2472 O O . VAL A 1 311 ? -5.124 5.532 -13.052 1.00 95.75 311 VAL A O 1
ATOM 2475 N N . VAL A 1 312 ? -3.270 4.559 -12.223 1.00 91.25 312 VAL A N 1
ATOM 2476 C CA . VAL A 1 312 ? -2.322 5.517 -12.796 1.00 91.25 312 VAL A CA 1
ATOM 2477 C C . VAL A 1 312 ? -1.685 4.891 -14.026 1.00 91.25 312 VAL A C 1
ATOM 2479 O O . VAL A 1 312 ? -1.081 3.828 -13.944 1.00 91.25 312 VAL A O 1
ATOM 2482 N N . LYS A 1 313 ? -1.822 5.554 -15.177 1.00 85.62 313 LYS A N 1
ATOM 2483 C CA . LYS A 1 313 ? -1.097 5.176 -16.393 1.00 85.62 313 LYS A CA 1
ATOM 2484 C C . LYS A 1 313 ? 0.344 5.675 -16.252 1.00 85.62 313 LYS A C 1
ATOM 2486 O O . LYS A 1 313 ? 0.550 6.889 -16.201 1.00 85.62 313 LYS A O 1
ATOM 2491 N N . VAL A 1 314 ? 1.285 4.739 -16.135 1.00 76.00 314 VAL A N 1
ATOM 2492 C CA . VAL A 1 314 ? 2.735 4.983 -16.024 1.00 76.00 314 VAL A CA 1
ATOM 2493 C C . VAL A 1 314 ? 3.400 4.876 -17.390 1.00 76.00 314 VAL A C 1
ATOM 2495 O O . VAL A 1 314 ? 2.919 4.057 -18.206 1.00 76.00 314 VAL A O 1
#